Protein AF-A0A6P0CEI9-F1 (afdb_monomer_lite)

Radius of gyration: 22.48 Å; chains: 1; bounding box: 71×39×51 Å

pLDDT: mean 88.38, std 11.8, range [39.88, 98.12]

Secondary structure (DSSP, 8-state):
-B-TT-EEETTEEEE-TTS-EEEEPPPEEEEE-EEEEEEEEEE-TTS--SSSTT--EEEEEEEETT--EEEEEEEEE-TTSS-EEETTT--EE-SS-EEEEE-SGGGSSEEEEEEEEEEEE-S-TTSEEEEEEEEEEE-B----SS------B-------TT-SSGGGSTTEEEESS-EEETTEEE-BTTB-EEEEEPPEEBSS---EEEEE--S-GGG--SSSTT---EEEEEEETT---EEEEEEEE-TTSS-EE-TTT--EE-SS-EEEEE-SGGGGG-SSEEEEEEEE--

Organism: NCBI:txid2698830

Sequence (294 aa):
MYDGNWEVRYGKLYTDGCNDGTLTLAEVEVAGAVGISFDAMVGDLYKFEATGSYADELRLEVQLNDGTWQTLDNFVVNADKSALVGSNTGNQITEQESSLSYEGGILDNVEGTAQFRFVSDITASDEQIYIDNIEVTCSEETSGGTETVAVRSEVIAEDFDGLHELTDSHDIVRADGWEAAYGGAYTDGCNDGQLMFASVETEGPATISFEAQVDQLCKFEASGYYADNLALQVRLDGGEWQTLDNFVVNQDKTVLVGSETGKEITENASTLSYEGGILDDATSSVHVRYFCQR

Structure (mmCIF, N/CA/C/O backbone):
data_AF-A0A6P0CEI9-F1
#
_entry.id   AF-A0A6P0CEI9-F1
#
loop_
_atom_site.group_PDB
_atom_site.id
_atom_site.type_symbol
_atom_site.label_atom_id
_atom_site.label_alt_id
_atom_site.label_comp_id
_atom_site.label_asym_id
_atom_site.label_entity_id
_atom_site.label_seq_id
_atom_site.pdbx_PDB_ins_code
_atom_site.Cartn_x
_atom_site.Cartn_y
_atom_site.Cartn_z
_atom_site.occupancy
_atom_site.B_iso_or_equiv
_atom_site.auth_seq_id
_atom_site.auth_comp_id
_atom_site.auth_asym_id
_atom_site.auth_atom_id
_atom_site.pdbx_PDB_model_num
ATOM 1 N N . MET A 1 1 ? 2.401 15.017 -1.080 1.00 46.69 1 MET A N 1
ATOM 2 C CA . MET A 1 1 ? 3.517 14.362 -1.782 1.00 46.69 1 MET A CA 1
ATOM 3 C C . MET A 1 1 ? 4.152 15.387 -2.713 1.00 46.69 1 MET A C 1
ATOM 5 O O . MET A 1 1 ? 3.420 16.090 -3.401 1.00 46.69 1 MET A O 1
ATOM 9 N N . TYR A 1 2 ? 5.470 15.558 -2.641 1.00 46.38 2 TYR A N 1
ATOM 10 C CA . TYR A 1 2 ? 6.263 16.299 -3.628 1.00 46.38 2 TYR A CA 1
ATOM 11 C C . TYR A 1 2 ? 7.179 15.252 -4.249 1.00 46.38 2 TYR A C 1
ATOM 13 O O . TYR A 1 2 ? 7.915 14.598 -3.513 1.00 46.38 2 TYR A O 1
ATOM 21 N N . ASP A 1 3 ? 7.033 15.026 -5.548 1.00 61.31 3 ASP A N 1
ATOM 22 C CA . ASP A 1 3 ? 7.652 13.915 -6.274 1.00 61.31 3 ASP A CA 1
ATOM 23 C C . ASP A 1 3 ? 9.003 14.287 -6.881 1.00 61.31 3 ASP A C 1
ATOM 25 O O . ASP A 1 3 ? 9.729 13.404 -7.300 1.00 61.31 3 ASP A O 1
ATOM 29 N N . GLY A 1 4 ? 9.375 15.570 -6.921 1.00 59.12 4 GLY A N 1
ATOM 30 C CA . GLY A 1 4 ? 10.718 16.003 -7.295 1.00 59.12 4 GLY A CA 1
ATOM 31 C C . GLY A 1 4 ? 11.217 15.474 -8.643 1.00 59.12 4 GLY A C 1
ATOM 32 O O . GLY A 1 4 ? 12.425 15.401 -8.785 1.00 59.12 4 GLY A O 1
ATOM 33 N N . ASN A 1 5 ? 10.322 15.164 -9.595 1.00 75.19 5 ASN A N 1
ATOM 34 C CA . ASN A 1 5 ? 10.565 14.516 -10.901 1.00 75.19 5 ASN A CA 1
ATOM 35 C C . ASN A 1 5 ? 10.716 12.984 -10.908 1.00 75.19 5 ASN A C 1
ATOM 37 O O . ASN A 1 5 ? 11.071 12.433 -11.945 1.00 75.19 5 ASN A O 1
ATOM 41 N N . TRP A 1 6 ? 10.416 12.292 -9.811 1.00 85.12 6 TRP A N 1
ATOM 42 C CA . TRP A 1 6 ? 10.293 10.835 -9.813 1.00 85.12 6 TRP A CA 1
ATOM 43 C C . TRP A 1 6 ? 9.125 10.397 -10.707 1.00 85.12 6 TRP A C 1
ATOM 45 O O . TRP A 1 6 ? 8.088 11.059 -10.769 1.00 85.12 6 TRP A O 1
ATOM 55 N N . GLU A 1 7 ? 9.282 9.265 -11.391 1.00 86.38 7 GLU A N 1
ATOM 56 C CA . GLU A 1 7 ? 8.251 8.703 -12.271 1.00 86.38 7 GLU A CA 1
ATOM 57 C C . GLU A 1 7 ? 7.778 7.339 -11.765 1.00 86.38 7 GLU A C 1
ATOM 59 O O . GLU A 1 7 ? 8.479 6.664 -11.018 1.00 86.38 7 GLU A O 1
ATOM 64 N N . VAL A 1 8 ? 6.610 6.890 -12.225 1.00 84.44 8 VAL A N 1
ATOM 65 C CA . VAL A 1 8 ? 6.187 5.491 -12.083 1.00 84.44 8 VAL A CA 1
ATOM 66 C C . VAL A 1 8 ? 6.453 4.766 -13.400 1.00 84.44 8 VAL A C 1
ATOM 68 O O . VAL A 1 8 ? 5.977 5.182 -14.460 1.00 84.44 8 VAL A O 1
ATOM 71 N N . ARG A 1 9 ? 7.213 3.668 -13.351 1.00 78.81 9 ARG A N 1
ATOM 72 C CA . ARG A 1 9 ? 7.499 2.799 -14.500 1.00 78.81 9 ARG A CA 1
ATOM 73 C C . ARG A 1 9 ? 7.343 1.339 -14.097 1.00 78.81 9 ARG A C 1
ATOM 75 O O . ARG A 1 9 ? 7.992 0.876 -13.168 1.00 78.81 9 ARG A O 1
ATOM 82 N N . TYR A 1 10 ? 6.521 0.604 -14.847 1.00 80.00 10 TYR A N 1
ATOM 83 C CA . TYR A 1 10 ? 6.270 -0.827 -14.620 1.00 80.00 10 TYR A CA 1
ATOM 84 C C . TYR A 1 10 ? 5.767 -1.144 -13.200 1.00 80.00 10 TYR A C 1
ATOM 86 O O . TYR A 1 10 ? 6.198 -2.128 -12.611 1.00 80.00 10 TYR A O 1
ATOM 94 N N . GLY A 1 11 ? 4.900 -0.289 -12.651 1.00 77.31 11 GLY A N 1
ATOM 95 C CA . GLY A 1 11 ? 4.380 -0.429 -11.286 1.00 77.31 11 GLY A CA 1
ATOM 96 C C . GLY A 1 11 ? 5.324 0.061 -10.185 1.00 77.31 11 GLY A C 1
ATOM 97 O O . GLY A 1 11 ? 4.906 0.128 -9.045 1.00 77.31 11 GLY A O 1
ATOM 98 N N . LYS A 1 12 ? 6.558 0.469 -10.513 1.00 83.00 12 LYS A N 1
ATOM 99 C CA . LYS A 1 12 ? 7.573 0.872 -9.529 1.00 83.00 12 LYS A CA 1
ATOM 100 C C . LYS A 1 12 ? 7.874 2.359 -9.612 1.00 83.00 12 LYS A C 1
ATOM 102 O O . LYS A 1 12 ? 7.886 2.933 -10.706 1.00 83.00 12 LYS A O 1
ATOM 107 N N . LEU A 1 13 ? 8.193 2.971 -8.478 1.00 89.44 13 LEU A N 1
ATOM 108 C CA . LEU A 1 13 ? 8.812 4.292 -8.447 1.00 89.44 13 LEU A CA 1
ATOM 109 C C . LEU A 1 13 ? 10.200 4.214 -9.076 1.00 89.44 13 LEU A C 1
ATOM 111 O O . LEU A 1 13 ? 10.956 3.277 -8.834 1.00 89.44 13 LEU A O 1
ATOM 115 N N . TYR A 1 14 ? 10.525 5.205 -9.891 1.00 91.31 14 TYR A N 1
ATOM 116 C CA . TYR A 1 14 ? 11.702 5.232 -10.743 1.00 91.31 14 TYR A CA 1
ATOM 117 C C . TYR A 1 14 ? 12.438 6.561 -10.612 1.00 91.31 14 TYR A C 1
ATOM 119 O O . TYR A 1 14 ? 11.822 7.629 -10.675 1.00 91.31 14 TYR A O 1
ATOM 127 N N . THR A 1 15 ? 13.764 6.473 -10.524 1.00 93.50 15 THR A N 1
ATOM 128 C CA . THR A 1 15 ? 14.678 7.614 -10.609 1.00 93.50 15 THR A CA 1
ATOM 129 C C . THR A 1 15 ? 15.900 7.281 -11.468 1.00 93.50 15 THR A C 1
ATOM 131 O O . THR A 1 15 ? 16.381 6.143 -11.487 1.00 93.50 15 THR A O 1
ATOM 134 N N . ASP A 1 16 ? 16.376 8.282 -12.204 1.00 91.50 16 ASP A N 1
ATOM 135 C CA . ASP A 1 16 ? 17.616 8.292 -12.986 1.00 91.50 16 ASP A CA 1
ATOM 136 C C . ASP A 1 16 ? 18.160 9.726 -13.057 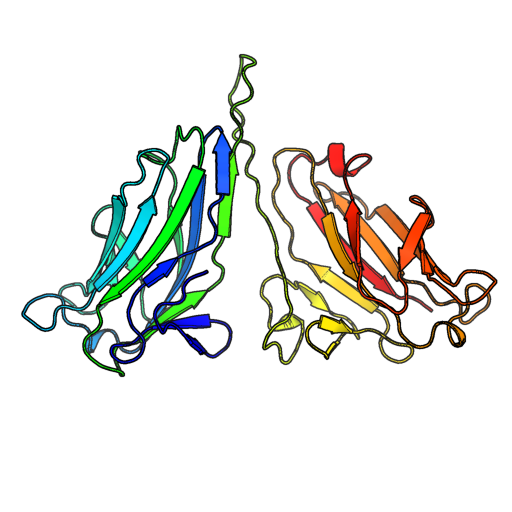1.00 91.50 16 ASP A C 1
ATOM 138 O O . ASP A 1 16 ? 17.504 10.651 -12.586 1.00 91.50 16 ASP A O 1
ATOM 142 N N . GLY A 1 17 ? 19.301 9.967 -13.705 1.00 87.00 17 GLY A N 1
ATOM 143 C CA . GLY A 1 17 ? 19.874 11.320 -13.767 1.00 87.00 17 GLY A CA 1
ATOM 144 C C . GLY A 1 17 ? 19.108 12.357 -14.601 1.00 87.00 17 GLY A C 1
ATOM 145 O O . GLY A 1 17 ? 19.566 13.485 -14.770 1.00 87.00 17 GLY A O 1
ATOM 146 N N . CYS A 1 18 ? 17.961 12.003 -15.186 1.00 85.69 18 CYS A N 1
ATOM 147 C CA . CYS A 1 18 ? 17.013 12.959 -15.772 1.00 85.69 18 CYS A CA 1
ATOM 148 C C . CYS A 1 18 ? 15.757 13.155 -14.909 1.00 85.69 18 CYS A C 1
ATOM 150 O O . CYS A 1 18 ? 15.026 14.122 -15.133 1.00 85.69 18 CYS A O 1
ATOM 152 N N . ASN A 1 19 ? 15.510 12.240 -13.974 1.00 85.31 19 ASN A N 1
ATOM 153 C CA . ASN A 1 19 ? 14.321 12.110 -13.140 1.00 85.31 19 ASN A CA 1
ATOM 154 C C . ASN A 1 19 ? 14.743 11.919 -11.675 1.00 85.31 19 ASN A C 1
ATOM 156 O O . ASN A 1 19 ? 14.236 11.039 -10.983 1.00 85.31 19 ASN A O 1
ATOM 160 N N . ASP A 1 20 ? 15.719 12.714 -11.232 1.00 81.44 20 ASP A N 1
ATOM 161 C CA . ASP A 1 20 ? 16.240 12.712 -9.874 1.00 81.44 20 ASP A CA 1
ATOM 162 C C . ASP A 1 20 ? 15.699 13.892 -9.060 1.00 81.44 20 ASP A C 1
ATOM 164 O O . ASP A 1 20 ? 15.043 14.801 -9.575 1.00 81.44 20 ASP A O 1
ATOM 168 N N . GLY A 1 21 ? 15.951 13.868 -7.752 1.00 88.25 21 GLY A N 1
ATOM 169 C CA . GLY A 1 21 ? 15.426 14.850 -6.824 1.00 88.25 21 GLY A CA 1
ATOM 170 C C . GLY A 1 21 ? 14.904 14.197 -5.558 1.00 88.25 21 GLY A C 1
ATOM 171 O O . GLY A 1 21 ? 15.471 13.243 -5.033 1.00 88.25 21 GLY A O 1
ATOM 172 N N . THR A 1 22 ? 13.832 14.755 -5.005 1.00 92.44 22 THR A N 1
ATOM 173 C CA . THR A 1 22 ? 13.309 14.351 -3.697 1.00 92.44 22 THR A CA 1
ATOM 174 C C . THR A 1 22 ? 11.875 13.872 -3.809 1.00 92.44 22 THR A C 1
ATOM 176 O O . THR A 1 22 ? 11.002 14.664 -4.161 1.00 92.44 22 THR A O 1
ATOM 179 N N . LEU A 1 23 ? 11.644 12.625 -3.406 1.00 91.19 23 LEU A N 1
ATOM 180 C CA . LEU A 1 23 ? 10.322 12.068 -3.163 1.00 91.19 23 LEU A CA 1
ATOM 181 C C . LEU A 1 23 ? 10.027 12.118 -1.661 1.00 91.19 23 LEU A C 1
ATOM 183 O O . LEU A 1 23 ? 10.630 11.380 -0.881 1.00 91.19 23 LEU A O 1
ATOM 187 N N . THR A 1 24 ? 9.101 12.984 -1.246 1.00 88.75 24 THR A N 1
ATOM 188 C CA . THR A 1 24 ? 8.672 13.101 0.159 1.00 88.75 24 THR A CA 1
ATOM 189 C C . THR A 1 24 ? 7.317 12.435 0.380 1.00 88.75 24 THR A C 1
ATOM 191 O O . THR A 1 24 ? 6.317 12.834 -0.234 1.00 88.75 24 THR A O 1
ATOM 194 N N . LEU A 1 25 ? 7.283 11.470 1.305 1.00 87.56 25 LEU A N 1
ATOM 195 C CA . LEU A 1 25 ? 6.069 10.761 1.712 1.00 87.56 25 LEU A CA 1
ATOM 196 C C . LEU A 1 25 ? 5.174 11.641 2.598 1.00 87.56 25 LEU A C 1
ATOM 198 O O . LEU A 1 25 ? 5.561 12.726 3.045 1.00 87.56 25 LEU A O 1
ATOM 202 N N . ALA A 1 26 ? 3.939 11.198 2.825 1.00 85.19 26 ALA A N 1
ATOM 203 C CA . ALA A 1 26 ? 3.054 11.867 3.771 1.00 85.19 26 ALA A CA 1
ATOM 204 C C . ALA A 1 26 ? 3.658 11.845 5.187 1.00 85.19 26 ALA A C 1
ATOM 206 O O . ALA A 1 26 ? 4.357 10.907 5.560 1.00 85.19 26 ALA A O 1
ATOM 207 N N . GLU A 1 27 ? 3.417 12.911 5.948 1.00 86.19 27 GLU A N 1
ATOM 208 C CA . GLU A 1 27 ? 3.736 12.941 7.376 1.00 86.19 27 GLU A CA 1
ATOM 209 C C . GLU A 1 27 ? 2.751 12.040 8.133 1.00 86.19 27 GLU A C 1
ATOM 211 O O . GLU A 1 27 ? 1.563 12.012 7.799 1.00 86.19 27 GLU A O 1
ATOM 216 N N . VAL A 1 28 ? 3.249 11.317 9.135 1.00 85.12 28 VAL A N 1
ATOM 217 C CA . VAL A 1 28 ? 2.461 10.437 10.005 1.00 85.12 28 VAL A CA 1
ATOM 218 C C . VAL A 1 28 ? 2.597 10.871 11.461 1.00 85.12 28 VAL A C 1
ATOM 220 O O . VAL A 1 28 ? 3.665 11.315 11.885 1.00 85.12 28 VAL A O 1
ATOM 223 N N . GLU A 1 29 ? 1.514 10.744 12.225 1.00 86.31 29 GLU A N 1
ATOM 224 C CA . GLU A 1 29 ? 1.532 10.922 13.680 1.00 86.31 29 GLU A CA 1
ATOM 225 C C . GLU A 1 29 ? 2.070 9.645 14.336 1.00 86.31 29 GLU A C 1
ATOM 227 O O . GLU A 1 29 ? 1.684 8.534 13.976 1.00 86.31 29 GLU A O 1
ATOM 232 N N . VAL A 1 30 ? 2.965 9.810 15.304 1.00 83.69 30 VAL A N 1
ATOM 233 C CA . VAL A 1 30 ? 3.700 8.745 15.978 1.00 83.69 30 VAL A CA 1
ATOM 234 C C . VAL A 1 30 ? 3.716 9.017 17.478 1.00 83.69 30 VAL A C 1
ATOM 236 O O . VAL A 1 30 ? 3.983 10.129 17.941 1.00 83.69 30 VAL A O 1
ATOM 239 N N . ALA A 1 31 ? 3.449 7.978 18.258 1.00 85.50 31 ALA A N 1
ATOM 240 C CA . ALA A 1 31 ? 3.510 8.026 19.710 1.00 85.50 31 ALA A CA 1
ATOM 241 C C . ALA A 1 31 ? 4.287 6.819 20.246 1.00 85.50 31 ALA A C 1
ATOM 243 O O . ALA A 1 31 ? 3.809 6.144 21.147 1.00 85.50 31 ALA A O 1
ATOM 244 N N . GLY A 1 32 ? 5.456 6.527 19.678 1.00 86.88 32 GLY A N 1
ATOM 245 C CA . GLY A 1 32 ? 6.219 5.308 19.931 1.00 86.88 32 GLY A CA 1
ATOM 246 C C . GLY A 1 32 ? 7.298 5.081 18.878 1.00 86.88 32 GLY A C 1
ATOM 247 O O . GLY A 1 32 ? 7.992 6.018 18.480 1.00 86.88 32 GLY A O 1
ATOM 248 N N . ALA A 1 33 ? 7.458 3.839 18.432 1.00 87.81 33 ALA A N 1
ATOM 249 C CA . ALA A 1 33 ? 8.398 3.518 17.371 1.00 87.81 33 ALA A CA 1
ATOM 250 C C . ALA A 1 33 ? 7.797 3.825 15.992 1.00 87.81 33 ALA A C 1
ATOM 252 O O . ALA A 1 33 ? 6.593 3.695 15.770 1.00 87.81 33 ALA A O 1
ATOM 253 N N . VAL A 1 34 ? 8.649 4.196 15.044 1.00 90.94 34 VAL A N 1
ATOM 254 C CA . VAL A 1 34 ? 8.301 4.292 13.624 1.00 90.94 34 VAL A CA 1
ATOM 255 C C . VAL A 1 34 ? 9.265 3.438 12.809 1.00 90.94 34 VAL A C 1
ATOM 257 O O . VAL A 1 34 ? 10.419 3.254 13.182 1.00 90.94 34 VAL A O 1
ATOM 260 N N . GLY A 1 35 ? 8.803 2.900 11.692 1.00 92.12 35 GLY A N 1
ATOM 261 C CA . GLY A 1 35 ? 9.624 2.128 10.772 1.00 92.12 35 GLY A CA 1
ATOM 262 C C . GLY A 1 35 ? 9.254 2.427 9.331 1.00 92.12 35 GLY A C 1
ATOM 263 O O . GLY A 1 35 ? 8.153 2.901 9.055 1.00 92.12 35 GLY A O 1
ATOM 264 N N . ILE A 1 36 ? 10.182 2.158 8.420 1.00 93.44 36 ILE A N 1
ATOM 265 C CA . ILE A 1 36 ? 9.911 2.156 6.982 1.00 93.44 36 ILE A CA 1
ATOM 266 C C . ILE A 1 36 ? 10.501 0.899 6.350 1.00 93.44 36 ILE A C 1
ATOM 268 O O . ILE A 1 36 ? 11.633 0.514 6.656 1.00 93.44 36 ILE A O 1
ATOM 272 N N . SER A 1 37 ? 9.746 0.272 5.458 1.00 93.56 37 SER A N 1
ATOM 273 C CA . SER A 1 37 ? 10.230 -0.794 4.589 1.00 93.56 37 SER A CA 1
ATOM 274 C C . SER A 1 37 ? 9.903 -0.498 3.129 1.00 93.56 37 SER A C 1
ATOM 276 O O . SER A 1 37 ? 9.041 0.332 2.846 1.00 93.56 37 SER A O 1
ATOM 278 N N . PHE A 1 38 ? 10.675 -1.081 2.218 1.00 93.69 38 PHE A N 1
ATOM 279 C CA . PHE A 1 38 ? 10.475 -0.968 0.774 1.00 93.69 38 PHE A CA 1
ATOM 280 C C . PHE A 1 38 ? 11.261 -2.052 0.039 1.00 93.69 38 PHE A C 1
ATOM 282 O O . PHE A 1 38 ? 12.312 -2.501 0.510 1.00 93.69 38 PHE A O 1
ATOM 289 N N . ASP A 1 39 ? 10.795 -2.418 -1.147 1.00 91.81 39 ASP A N 1
ATOM 290 C CA . ASP A 1 39 ? 11.548 -3.219 -2.102 1.00 91.81 39 ASP A CA 1
ATOM 291 C C . ASP A 1 39 ? 12.361 -2.309 -3.019 1.00 91.81 39 ASP A C 1
ATOM 293 O O . ASP A 1 39 ? 11.904 -1.246 -3.442 1.00 91.81 39 ASP A O 1
ATOM 297 N N . ALA A 1 40 ? 13.595 -2.705 -3.322 1.00 94.69 40 ALA A N 1
ATOM 298 C CA . ALA A 1 40 ? 14.444 -1.947 -4.229 1.00 94.69 40 ALA A CA 1
ATOM 299 C C . ALA A 1 40 ? 15.267 -2.841 -5.152 1.00 94.69 40 ALA A C 1
ATOM 301 O O . ALA A 1 40 ? 15.741 -3.916 -4.775 1.00 94.69 40 ALA A O 1
ATOM 302 N N . MET A 1 41 ? 15.502 -2.332 -6.359 1.00 95.75 41 MET A N 1
ATOM 303 C CA . MET A 1 41 ? 16.485 -2.856 -7.301 1.00 95.75 41 MET A CA 1
ATOM 304 C C . MET A 1 41 ? 17.132 -1.721 -8.092 1.00 95.75 41 MET A C 1
ATOM 306 O O . MET A 1 41 ? 16.613 -0.609 -8.185 1.00 95.75 41 MET A O 1
ATOM 310 N N . VAL A 1 42 ? 18.264 -2.020 -8.712 1.00 95.94 42 VAL A N 1
ATOM 311 C CA . VAL A 1 42 ? 19.012 -1.083 -9.554 1.00 95.94 42 VAL A CA 1
ATOM 312 C C . VAL A 1 42 ? 19.283 -1.708 -10.923 1.00 95.94 42 VAL A C 1
ATOM 314 O O . VAL A 1 42 ? 19.516 -2.907 -11.032 1.00 95.94 42 VAL A O 1
ATOM 317 N N . GLY A 1 43 ? 19.225 -0.915 -11.989 1.00 92.56 43 GLY A N 1
ATOM 318 C CA . GLY A 1 43 ? 19.582 -1.343 -13.340 1.00 92.56 43 GLY A CA 1
ATOM 319 C C . GLY A 1 43 ? 21.052 -1.066 -13.648 1.00 92.56 43 GLY A C 1
ATOM 320 O O . GLY A 1 43 ? 21.519 0.045 -13.422 1.00 92.56 43 GLY A O 1
ATOM 321 N N . ASP A 1 44 ? 21.758 -2.050 -14.214 1.00 91.88 44 ASP A N 1
ATOM 322 C CA . ASP A 1 44 ? 23.130 -1.917 -14.726 1.00 91.88 44 ASP A CA 1
ATOM 323 C C . ASP A 1 44 ? 24.106 -1.246 -13.730 1.00 91.88 44 ASP A C 1
ATOM 325 O O . ASP A 1 44 ? 24.679 -0.184 -13.998 1.00 91.88 44 ASP A O 1
ATOM 329 N N . LEU A 1 45 ? 24.367 -1.897 -12.591 1.00 92.75 45 LEU A N 1
ATOM 330 C CA . LEU A 1 45 ? 25.213 -1.378 -11.496 1.00 92.75 45 LEU A CA 1
ATOM 331 C C . LEU A 1 45 ? 26.596 -0.886 -11.937 1.00 92.75 45 LEU A C 1
ATOM 333 O O . LEU A 1 45 ? 27.212 -0.030 -11.300 1.00 92.75 45 LEU A O 1
ATOM 337 N N . TYR A 1 46 ? 27.112 -1.439 -13.033 1.00 91.25 46 TYR A N 1
ATOM 338 C CA . TYR A 1 46 ? 28.413 -1.070 -13.561 1.00 91.25 46 TYR A CA 1
ATOM 339 C C . TYR A 1 46 ? 28.487 0.372 -14.083 1.00 91.25 46 TYR A C 1
ATOM 341 O O . TYR A 1 46 ? 29.605 0.836 -14.339 1.00 91.25 46 TYR A O 1
ATOM 349 N N . LYS A 1 47 ? 27.355 1.063 -14.241 1.00 93.38 47 LYS A N 1
ATOM 350 C CA . LYS A 1 47 ? 27.285 2.460 -14.686 1.00 93.38 47 LYS A CA 1
ATOM 351 C C . LYS A 1 47 ? 27.465 3.456 -13.547 1.00 93.38 47 LYS A C 1
ATOM 353 O O . LYS A 1 47 ? 28.213 4.396 -13.729 1.00 93.38 47 LYS A O 1
ATOM 358 N N . PHE A 1 48 ? 26.946 3.137 -12.364 1.00 95.31 48 PHE A N 1
ATOM 359 C CA . PHE A 1 48 ? 27.047 3.989 -11.184 1.00 95.31 48 PHE A CA 1
ATOM 360 C C . PHE A 1 48 ? 28.493 4.261 -10.761 1.00 95.31 48 PHE A C 1
ATOM 362 O O . PHE A 1 48 ? 29.406 3.417 -10.903 1.00 95.31 48 PHE A O 1
ATOM 369 N N . GLU A 1 49 ? 28.677 5.429 -10.155 1.00 92.62 49 GLU A N 1
ATOM 370 C CA . GLU A 1 49 ? 29.963 5.984 -9.768 1.00 92.62 49 GLU A CA 1
ATOM 371 C C . GLU A 1 49 ? 29.982 6.407 -8.297 1.00 92.62 49 GLU A C 1
ATOM 373 O O . GLU A 1 49 ? 29.207 7.225 -7.830 1.00 92.62 49 GLU A O 1
ATOM 378 N N . ALA A 1 50 ? 30.919 5.856 -7.521 1.00 89.50 50 ALA A N 1
ATOM 379 C CA . ALA A 1 50 ? 30.941 6.069 -6.071 1.00 89.50 50 ALA A CA 1
ATOM 380 C C . ALA A 1 50 ? 31.564 7.402 -5.627 1.00 89.50 50 ALA A C 1
ATOM 382 O O . ALA A 1 50 ? 31.506 7.773 -4.455 1.00 89.50 50 ALA A O 1
ATOM 383 N N . THR A 1 51 ? 32.318 8.055 -6.514 1.00 87.25 51 THR A N 1
ATOM 384 C CA . THR A 1 51 ? 33.186 9.179 -6.148 1.00 87.25 51 THR A CA 1
ATOM 385 C C . THR A 1 51 ? 33.415 10.114 -7.324 1.00 87.25 51 THR A C 1
ATOM 387 O O . THR A 1 51 ? 33.480 9.674 -8.468 1.00 87.25 51 THR A O 1
ATOM 390 N N . GLY A 1 52 ? 33.717 11.375 -7.022 1.00 86.12 52 GLY A N 1
ATOM 391 C CA . GLY A 1 52 ? 34.062 12.384 -8.018 1.00 86.12 52 GLY A CA 1
ATOM 392 C C . GLY A 1 52 ? 32.956 13.417 -8.163 1.00 86.12 52 GLY A C 1
ATOM 393 O O . GLY A 1 52 ? 32.100 13.541 -7.298 1.00 86.12 52 GLY A O 1
ATOM 394 N N . SER A 1 53 ? 33.011 14.203 -9.237 1.00 80.69 53 SER A N 1
ATOM 395 C CA . SER A 1 53 ? 31.974 15.200 -9.547 1.00 80.69 53 SER A CA 1
ATOM 396 C C . SER A 1 53 ? 30.698 14.592 -10.133 1.00 80.69 53 SER A C 1
ATOM 398 O O . SER A 1 53 ? 29.760 15.337 -10.381 1.00 80.69 53 SER A O 1
ATOM 400 N N . TYR A 1 54 ? 30.710 13.282 -10.364 1.00 85.31 54 TYR A N 1
ATOM 401 C CA . TYR A 1 54 ? 29.606 12.480 -10.875 1.00 85.31 54 TYR A CA 1
ATOM 402 C C . TYR A 1 54 ? 29.355 11.314 -9.912 1.00 85.31 54 TYR A C 1
ATOM 404 O O . TYR A 1 54 ? 29.260 10.177 -10.323 1.00 85.31 54 TYR A O 1
ATOM 412 N N . ALA A 1 55 ? 29.476 11.558 -8.604 1.00 89.31 55 ALA A N 1
ATOM 413 C CA . ALA A 1 55 ? 29.187 10.505 -7.642 1.00 89.31 55 ALA A CA 1
ATOM 414 C C . ALA A 1 55 ? 27.670 10.377 -7.532 1.00 89.31 55 ALA A C 1
ATOM 416 O O . ALA A 1 55 ? 27.028 11.367 -7.188 1.00 89.31 55 ALA A O 1
ATOM 417 N N . ASP A 1 56 ? 27.145 9.189 -7.801 1.00 95.19 56 ASP A N 1
ATOM 418 C CA . ASP A 1 56 ? 25.717 8.917 -7.725 1.00 95.19 56 ASP A CA 1
ATOM 419 C C . ASP A 1 56 ? 25.366 8.388 -6.337 1.00 95.19 56 ASP A C 1
ATOM 421 O O . ASP A 1 56 ? 26.054 7.516 -5.781 1.00 95.19 56 ASP A O 1
ATOM 425 N N . GLU A 1 57 ? 24.273 8.898 -5.780 1.00 95.12 57 GLU A N 1
ATOM 426 C CA . GLU A 1 57 ? 23.784 8.461 -4.485 1.00 95.12 57 GLU A CA 1
ATOM 427 C C . GLU A 1 57 ? 22.257 8.437 -4.385 1.00 95.12 57 GLU A C 1
ATOM 429 O O . GLU A 1 57 ? 21.535 9.245 -4.975 1.00 95.12 57 GLU A O 1
ATOM 434 N N . LEU A 1 58 ? 21.767 7.504 -3.569 1.00 97.25 58 LEU A N 1
ATOM 435 C CA . LEU A 1 58 ? 20.395 7.491 -3.078 1.00 97.25 58 LEU A CA 1
ATOM 436 C C . LEU A 1 58 ? 20.429 7.601 -1.558 1.00 97.25 58 LEU A C 1
ATOM 438 O O . LEU A 1 58 ? 21.024 6.765 -0.882 1.00 97.25 58 LEU A O 1
ATOM 442 N N . ARG A 1 59 ? 19.745 8.592 -0.999 1.00 97.94 59 ARG A N 1
ATOM 443 C CA . ARG A 1 59 ? 19.607 8.759 0.447 1.00 97.94 59 ARG A CA 1
ATOM 444 C C . ARG A 1 59 ? 18.191 8.458 0.895 1.00 97.94 59 ARG A C 1
ATOM 446 O O . ARG A 1 59 ? 17.237 9.005 0.348 1.00 97.94 59 ARG A O 1
ATOM 453 N N . LEU A 1 60 ? 18.079 7.646 1.940 1.00 98.12 60 LEU A N 1
ATOM 454 C CA . LEU A 1 60 ? 16.869 7.542 2.743 1.00 98.12 60 LEU A CA 1
ATOM 455 C C . LEU A 1 60 ? 17.022 8.459 3.952 1.00 98.12 60 LEU A C 1
ATOM 457 O O . LEU A 1 60 ? 17.984 8.342 4.718 1.00 98.12 60 LEU A O 1
ATOM 461 N N . GLU A 1 61 ? 16.073 9.369 4.136 1.00 98.00 61 GLU A N 1
ATOM 462 C CA . GLU A 1 61 ? 16.090 10.325 5.237 1.00 98.00 61 GLU A CA 1
ATOM 463 C C . GLU A 1 61 ? 14.752 10.353 5.974 1.00 98.00 61 GLU A C 1
ATOM 465 O O . GLU A 1 61 ? 13.695 10.123 5.386 1.00 98.00 61 GLU A O 1
ATOM 470 N N . VAL A 1 62 ? 14.813 10.683 7.262 1.00 97.50 62 VAL A N 1
ATOM 471 C CA . VAL A 1 62 ? 13.657 10.869 8.139 1.00 97.50 62 VAL A CA 1
ATOM 472 C C . VAL A 1 62 ? 13.707 12.256 8.774 1.00 97.50 62 VAL A C 1
ATOM 474 O O . VAL A 1 62 ? 14.770 12.733 9.169 1.00 97.50 62 VAL A O 1
ATOM 477 N N . GLN A 1 63 ? 12.565 12.917 8.869 1.00 96.06 63 GLN A N 1
ATOM 478 C CA . GLN A 1 63 ? 12.357 14.115 9.666 1.00 96.06 63 GLN A CA 1
ATOM 479 C C . GLN A 1 63 ? 11.433 13.748 10.820 1.00 96.06 63 GLN A C 1
ATOM 481 O O . GLN A 1 63 ? 10.362 13.191 10.601 1.00 96.06 63 GLN A O 1
ATOM 486 N N . LEU A 1 64 ? 11.869 14.049 12.039 1.00 93.50 64 LEU A N 1
ATOM 487 C CA . LEU A 1 64 ? 11.072 13.889 13.254 1.00 93.50 64 LEU A CA 1
ATOM 488 C C . LEU A 1 64 ? 10.631 15.279 13.749 1.00 93.50 64 LEU A C 1
ATOM 490 O O . LEU A 1 64 ? 10.903 16.297 13.108 1.00 93.50 64 LEU A O 1
ATOM 494 N N . ASN A 1 65 ? 10.025 15.347 14.933 1.00 85.31 65 ASN A N 1
ATOM 495 C CA . ASN A 1 65 ? 9.539 16.579 15.575 1.00 85.31 65 ASN A CA 1
ATOM 496 C C . ASN A 1 65 ? 10.463 17.802 15.594 1.00 85.31 65 ASN A C 1
ATOM 498 O O . ASN A 1 65 ? 9.994 18.928 15.771 1.00 85.31 65 ASN A O 1
ATOM 502 N N . ASP A 1 66 ? 11.777 17.609 15.503 1.00 82.06 66 ASP A N 1
ATOM 503 C CA . ASP A 1 66 ? 12.732 18.716 15.496 1.00 82.06 66 ASP A CA 1
ATOM 504 C C . ASP A 1 66 ? 12.775 19.465 14.151 1.00 82.06 66 ASP A C 1
ATOM 506 O O . ASP A 1 66 ? 13.451 20.493 14.035 1.00 82.06 66 ASP A O 1
ATOM 510 N N . GLY A 1 67 ? 12.053 18.966 13.141 1.00 83.88 67 GLY A N 1
ATOM 511 C CA . GLY A 1 67 ? 11.988 19.535 11.803 1.00 83.88 67 GLY A CA 1
ATOM 512 C C . GLY A 1 67 ? 13.298 19.406 11.023 1.00 83.88 67 GLY A C 1
ATOM 513 O O . GLY A 1 67 ? 13.451 20.056 9.986 1.00 83.88 67 GLY A O 1
ATOM 514 N N . THR A 1 68 ? 14.253 18.590 11.474 1.00 93.50 68 THR A N 1
ATOM 515 C CA . THR A 1 68 ? 15.536 18.381 10.793 1.00 93.50 68 THR A CA 1
ATOM 516 C C . THR A 1 68 ? 15.563 17.020 10.110 1.00 93.50 68 THR A C 1
ATOM 518 O O . THR A 1 68 ? 15.286 15.998 10.726 1.00 93.50 68 THR A O 1
ATOM 521 N N . TRP A 1 69 ? 15.936 17.000 8.829 1.00 96.44 69 TRP A N 1
ATOM 522 C CA . TRP A 1 69 ? 16.147 15.755 8.091 1.00 96.44 69 TRP A CA 1
ATOM 523 C C . TRP A 1 69 ? 17.435 15.068 8.550 1.00 96.44 69 TRP A C 1
ATOM 525 O O . TRP A 1 69 ? 18.502 15.686 8.579 1.00 96.44 69 TRP A O 1
ATOM 535 N N . GLN A 1 70 ? 17.325 13.788 8.888 1.00 96.38 70 GLN A N 1
ATOM 536 C CA . GLN A 1 70 ? 18.410 12.919 9.321 1.00 96.38 70 GLN A CA 1
ATOM 537 C C . GLN A 1 70 ? 18.539 11.751 8.341 1.00 96.38 70 GLN A C 1
ATOM 539 O O . GLN A 1 70 ? 17.548 11.119 7.985 1.00 96.38 70 GLN A O 1
ATOM 544 N N . THR A 1 71 ? 19.758 11.457 7.891 1.00 97.69 71 THR A N 1
ATOM 545 C CA . THR A 1 71 ? 20.013 10.357 6.953 1.00 97.69 71 THR A CA 1
ATOM 546 C C . THR A 1 71 ? 20.025 9.015 7.680 1.00 97.69 71 THR A C 1
ATOM 548 O O . THR A 1 71 ? 20.867 8.794 8.553 1.00 97.69 71 THR A O 1
ATOM 551 N N . LEU A 1 72 ? 19.121 8.116 7.284 1.00 96.81 72 LEU A N 1
ATOM 552 C CA . LEU A 1 72 ? 19.094 6.723 7.733 1.00 96.81 72 LEU A CA 1
ATOM 553 C C . LEU A 1 72 ? 20.134 5.892 6.994 1.00 96.81 72 LEU A C 1
ATOM 555 O O . LEU A 1 72 ? 20.881 5.159 7.632 1.00 96.81 72 LEU A O 1
ATOM 559 N N . ASP A 1 73 ? 20.254 6.080 5.682 1.00 98.12 73 ASP A N 1
ATOM 560 C CA . ASP A 1 73 ? 21.341 5.531 4.877 1.00 98.12 73 ASP A CA 1
ATOM 561 C C . ASP A 1 73 ? 21.645 6.411 3.671 1.00 98.12 73 ASP A C 1
ATOM 563 O O . ASP A 1 73 ? 20.748 7.012 3.079 1.00 98.12 73 ASP A O 1
ATOM 567 N N . ASN A 1 74 ? 22.925 6.436 3.299 1.00 97.94 74 ASN A N 1
ATOM 568 C CA . ASN A 1 74 ? 23.379 6.874 1.989 1.00 97.94 74 ASN A CA 1
ATOM 569 C C . ASN A 1 74 ? 23.876 5.666 1.189 1.00 97.94 74 ASN A C 1
ATOM 571 O O . ASN A 1 74 ? 24.857 5.035 1.588 1.00 97.94 74 ASN A O 1
ATOM 575 N N . PHE A 1 75 ? 23.193 5.337 0.098 1.00 98.12 75 PHE A N 1
ATOM 576 C CA . PHE A 1 75 ? 23.511 4.221 -0.779 1.00 98.12 75 PHE A CA 1
ATOM 577 C C . PHE A 1 75 ? 24.423 4.674 -1.908 1.00 98.12 75 PHE A C 1
ATOM 579 O O . PHE A 1 75 ? 24.040 5.488 -2.746 1.00 98.12 75 PHE A O 1
ATOM 586 N N . VAL A 1 76 ? 25.617 4.088 -1.949 1.00 97.25 76 VAL A N 1
ATOM 587 C CA . VAL A 1 76 ? 26.634 4.364 -2.967 1.00 97.25 76 VAL A CA 1
ATOM 588 C C . VAL A 1 76 ? 27.174 3.045 -3.511 1.00 97.25 76 VAL A C 1
ATOM 590 O O . VAL A 1 76 ? 27.300 2.068 -2.767 1.00 97.25 76 VAL A O 1
ATOM 593 N N . VAL A 1 77 ? 27.504 2.995 -4.803 1.00 97.12 77 VAL A N 1
ATOM 594 C CA . VAL A 1 77 ? 28.035 1.777 -5.430 1.00 97.12 77 VAL A CA 1
ATOM 595 C C . VAL A 1 77 ? 29.329 1.303 -4.758 1.00 97.12 77 VAL A C 1
ATOM 597 O O . VAL A 1 77 ? 30.237 2.083 -4.462 1.00 97.12 77 VAL A O 1
ATOM 600 N N . ASN A 1 78 ? 29.437 0.001 -4.505 1.00 95.00 78 ASN A N 1
ATOM 601 C CA . ASN A 1 78 ? 30.643 -0.593 -3.938 1.00 95.00 78 ASN A CA 1
ATOM 602 C C . ASN A 1 78 ? 31.768 -0.754 -4.982 1.00 95.00 78 ASN A C 1
ATOM 604 O O . ASN A 1 78 ? 31.593 -0.592 -6.189 1.00 95.00 78 ASN A O 1
ATOM 608 N N . ALA A 1 79 ? 32.974 -1.072 -4.506 1.00 94.12 79 ALA A N 1
ATOM 609 C CA . ALA A 1 79 ? 34.180 -1.060 -5.336 1.00 94.12 79 ALA A CA 1
ATOM 610 C C . ALA A 1 79 ? 34.169 -2.072 -6.499 1.00 94.12 79 ALA A C 1
ATOM 612 O O . ALA A 1 79 ? 34.829 -1.834 -7.512 1.00 94.12 79 ALA A O 1
ATOM 613 N N . ASP A 1 80 ? 33.466 -3.196 -6.357 1.00 94.25 80 ASP A N 1
ATOM 614 C CA . ASP A 1 80 ? 33.319 -4.217 -7.398 1.00 94.25 80 ASP A CA 1
ATOM 615 C C . ASP A 1 80 ? 32.038 -4.063 -8.232 1.00 94.25 80 ASP A C 1
ATOM 617 O O . ASP A 1 80 ? 31.814 -4.879 -9.126 1.00 94.25 80 ASP A O 1
ATOM 621 N N . LYS A 1 81 ? 31.262 -2.989 -8.009 1.00 93.69 81 LYS A N 1
ATOM 622 C CA . LYS A 1 81 ? 30.022 -2.669 -8.733 1.00 93.69 81 LYS A CA 1
ATOM 623 C C . LYS A 1 81 ? 28.994 -3.805 -8.661 1.00 93.69 81 LYS A C 1
ATOM 625 O O . LYS A 1 81 ? 28.334 -4.114 -9.649 1.00 93.69 81 LYS A O 1
ATOM 630 N N . SER A 1 82 ? 28.879 -4.442 -7.496 1.00 94.69 82 SER A N 1
ATOM 631 C CA . SER A 1 82 ? 27.913 -5.515 -7.238 1.00 94.69 82 SER A CA 1
ATOM 632 C C . SER A 1 82 ? 26.681 -5.062 -6.452 1.00 94.69 82 SER A C 1
ATOM 634 O O . SER A 1 82 ? 25.711 -5.813 -6.396 1.00 94.69 82 SER A O 1
ATOM 636 N N . ALA A 1 83 ? 26.715 -3.878 -5.831 1.00 97.25 83 ALA A N 1
ATOM 637 C CA . ALA A 1 83 ? 25.591 -3.312 -5.085 1.00 97.25 83 ALA A CA 1
ATOM 638 C C . ALA A 1 83 ? 25.750 -1.802 -4.858 1.00 97.25 83 ALA A C 1
ATOM 640 O O . ALA A 1 83 ? 26.879 -1.308 -4.785 1.00 97.25 83 ALA A O 1
ATOM 641 N N . LEU A 1 84 ? 24.633 -1.103 -4.638 1.00 97.69 84 LEU A N 1
ATOM 642 C CA . LEU A 1 84 ? 24.617 0.139 -3.860 1.00 97.69 84 LEU A CA 1
ATOM 643 C C . LEU A 1 84 ? 24.540 -0.232 -2.375 1.00 97.69 84 LEU A C 1
ATOM 645 O O . LEU A 1 84 ? 23.673 -1.015 -1.992 1.00 97.69 84 LEU A O 1
ATOM 649 N N . VAL A 1 85 ? 25.440 0.290 -1.543 1.00 97.56 85 VAL A N 1
ATOM 650 C CA . VAL A 1 85 ? 25.579 -0.120 -0.135 1.00 97.56 85 VAL A CA 1
ATOM 651 C C . VAL A 1 85 ? 25.289 1.054 0.793 1.00 97.56 85 VAL A C 1
ATOM 653 O O . VAL A 1 85 ? 25.923 2.101 0.671 1.00 97.56 85 VAL A O 1
ATOM 656 N N . GLY A 1 86 ? 24.356 0.859 1.726 1.00 97.56 86 GLY A N 1
ATOM 657 C CA . GLY A 1 86 ? 23.955 1.840 2.731 1.00 97.56 86 GLY A CA 1
ATOM 658 C C . GLY A 1 86 ? 25.062 2.122 3.749 1.00 97.56 86 GLY A C 1
ATOM 659 O O . GLY A 1 86 ? 25.685 1.205 4.291 1.00 97.56 86 GLY A O 1
ATOM 660 N N . SER A 1 87 ? 25.321 3.402 4.009 1.00 95.81 87 SER A N 1
ATOM 661 C CA . SER A 1 87 ? 26.433 3.874 4.842 1.00 95.81 87 SER A CA 1
ATOM 662 C C . SER A 1 87 ? 26.379 3.471 6.322 1.00 95.81 87 SER A C 1
ATOM 664 O O . SER A 1 87 ? 27.431 3.348 6.952 1.00 95.81 87 SER A O 1
ATOM 666 N N . ASN A 1 88 ? 25.184 3.316 6.890 1.00 91.75 88 ASN A N 1
ATOM 667 C CA . ASN A 1 88 ? 24.957 3.073 8.314 1.00 91.75 88 ASN A CA 1
ATOM 668 C C . ASN A 1 88 ? 24.555 1.622 8.589 1.00 91.75 88 ASN A C 1
ATOM 670 O O . ASN A 1 88 ? 25.045 1.035 9.555 1.00 91.75 88 ASN A O 1
ATOM 674 N N . THR A 1 89 ? 23.695 1.038 7.752 1.00 92.31 89 THR A N 1
ATOM 675 C CA . THR A 1 89 ? 23.191 -0.332 7.962 1.00 92.31 89 THR A CA 1
ATOM 676 C C . THR A 1 89 ? 24.024 -1.392 7.240 1.00 92.31 89 THR A C 1
ATOM 678 O O . THR A 1 89 ? 24.101 -2.536 7.689 1.00 92.31 89 THR A O 1
ATOM 681 N N . GLY A 1 90 ? 24.669 -1.025 6.127 1.00 93.62 90 GLY A N 1
ATOM 682 C CA . GLY A 1 90 ? 25.264 -1.977 5.191 1.00 93.62 90 GLY A CA 1
ATOM 683 C C . GLY A 1 90 ? 24.248 -2.707 4.304 1.00 93.62 90 GLY A C 1
ATOM 684 O O . GLY A 1 90 ? 24.653 -3.629 3.590 1.00 93.62 90 GLY A O 1
ATOM 685 N N . ASN A 1 91 ? 22.968 -2.310 4.332 1.00 94.62 91 ASN A N 1
ATOM 686 C CA . ASN A 1 91 ? 21.936 -2.801 3.420 1.00 94.62 91 ASN A CA 1
ATOM 687 C C . ASN A 1 91 ? 22.379 -2.615 1.967 1.00 94.62 91 ASN A C 1
ATOM 689 O O . ASN A 1 91 ? 23.097 -1.668 1.639 1.00 94.62 91 ASN A O 1
ATOM 693 N N . GLN A 1 92 ? 21.967 -3.532 1.097 1.00 96.56 92 GLN A N 1
ATOM 694 C CA . GLN A 1 92 ? 22.409 -3.562 -0.292 1.00 96.56 92 GLN A CA 1
ATOM 695 C C . GLN A 1 92 ? 21.218 -3.527 -1.232 1.00 96.56 92 GLN A C 1
ATOM 697 O O . GLN A 1 92 ? 20.293 -4.314 -1.070 1.00 96.56 92 GLN A O 1
ATOM 702 N N . ILE A 1 93 ? 21.294 -2.664 -2.239 1.00 96.94 93 ILE A N 1
ATOM 703 C CA . ILE A 1 93 ? 20.392 -2.672 -3.389 1.00 96.94 93 ILE A CA 1
ATOM 704 C C . ILE A 1 93 ? 21.178 -3.256 -4.561 1.00 96.94 93 ILE A C 1
ATOM 706 O O . ILE A 1 93 ? 22.268 -2.775 -4.890 1.00 96.94 93 ILE A O 1
ATOM 710 N N . THR A 1 94 ? 20.653 -4.320 -5.164 1.00 96.88 94 THR A N 1
ATOM 711 C CA . THR A 1 94 ? 21.326 -5.057 -6.245 1.00 96.88 94 THR A CA 1
ATOM 712 C C . THR A 1 94 ? 20.492 -5.056 -7.525 1.00 96.88 94 THR A C 1
ATOM 714 O O . THR A 1 94 ? 19.388 -4.520 -7.562 1.00 96.88 94 THR A O 1
ATOM 717 N N . GLU A 1 95 ? 21.001 -5.675 -8.591 1.00 92.38 95 GLU A N 1
ATOM 718 C CA . GLU A 1 95 ? 20.218 -5.919 -9.816 1.00 92.38 95 GLU A CA 1
ATOM 719 C C . GLU A 1 95 ? 19.061 -6.913 -9.613 1.00 92.38 95 GLU A C 1
ATOM 721 O O . GLU A 1 95 ? 18.228 -7.093 -10.501 1.00 92.38 95 GLU A O 1
ATOM 726 N N . GLN A 1 96 ? 19.004 -7.567 -8.451 1.00 89.06 96 GLN A N 1
ATOM 727 C CA . GLN A 1 96 ? 17.860 -8.346 -8.000 1.00 89.06 96 GLN A CA 1
ATOM 728 C C . GLN A 1 96 ? 17.087 -7.562 -6.945 1.00 89.06 96 GLN A C 1
ATOM 730 O O . GLN A 1 96 ? 17.685 -6.954 -6.057 1.00 89.06 96 GLN A O 1
ATOM 735 N N . GLU A 1 97 ? 15.764 -7.627 -7.048 1.00 89.06 97 GLU A N 1
ATOM 736 C CA . GLU A 1 97 ? 14.851 -7.045 -6.073 1.00 89.06 97 GLU A CA 1
ATOM 737 C C . GLU A 1 97 ? 15.037 -7.664 -4.689 1.00 89.06 97 GLU A C 1
ATOM 739 O O . GLU A 1 97 ? 15.156 -8.885 -4.539 1.00 89.06 97 GLU A O 1
ATOM 744 N N . SER A 1 98 ? 15.079 -6.794 -3.685 1.00 80.50 98 SER A N 1
ATOM 745 C CA . SER A 1 98 ? 15.205 -7.166 -2.282 1.00 80.50 98 SER A CA 1
ATOM 746 C C . SER A 1 98 ? 14.479 -6.173 -1.388 1.00 80.50 98 SER A C 1
ATOM 748 O O . SER A 1 98 ? 14.562 -4.968 -1.632 1.00 80.50 98 SER A O 1
ATOM 750 N N . SER A 1 99 ? 13.874 -6.686 -0.319 1.00 90.69 99 SER A N 1
ATOM 751 C CA . SER A 1 99 ? 13.237 -5.888 0.727 1.00 90.69 99 SER A CA 1
ATOM 752 C C . SER A 1 99 ? 14.261 -5.331 1.708 1.00 90.69 99 SER A C 1
ATOM 754 O O . SER A 1 99 ? 15.129 -6.058 2.206 1.00 90.69 99 SER A O 1
ATOM 756 N N . LEU A 1 100 ? 14.149 -4.041 2.002 1.00 93.56 100 LEU A N 1
ATOM 757 C CA . LEU A 1 100 ? 14.937 -3.331 3.000 1.00 93.56 100 LEU A CA 1
ATOM 758 C C . LEU A 1 100 ? 13.999 -2.807 4.086 1.00 93.56 100 LEU A C 1
ATOM 760 O O . LEU A 1 100 ? 12.919 -2.305 3.790 1.00 93.56 100 LEU A O 1
ATOM 764 N N . SER A 1 101 ? 14.432 -2.887 5.344 1.00 90.44 101 SER A N 1
ATOM 765 C CA . SER A 1 101 ? 13.688 -2.361 6.487 1.00 90.44 101 SER A CA 1
ATOM 766 C C . SER A 1 101 ? 14.568 -1.490 7.378 1.00 90.44 101 SER A C 1
ATOM 768 O O . SER A 1 101 ? 15.767 -1.738 7.556 1.00 90.44 101 SER A O 1
ATOM 770 N N . TYR A 1 102 ? 13.949 -0.448 7.924 1.00 93.94 102 TYR A N 1
ATOM 771 C CA . TYR A 1 102 ? 14.551 0.529 8.817 1.00 93.94 102 TYR A CA 1
ATOM 772 C C . TYR A 1 102 ? 13.686 0.669 10.059 1.00 93.94 102 TYR A C 1
ATOM 774 O O . TYR A 1 102 ? 12.562 1.159 10.002 1.00 93.94 102 TYR A O 1
ATOM 782 N N . GLU A 1 103 ? 14.261 0.259 11.178 1.00 89.69 103 GLU A N 1
ATOM 783 C CA . GLU A 1 103 ? 13.693 0.324 12.518 1.00 89.69 103 GLU A CA 1
ATOM 784 C C . GLU A 1 103 ? 14.834 0.575 13.514 1.00 89.69 103 GLU A C 1
ATOM 786 O O . GLU A 1 103 ? 16.019 0.462 13.168 1.00 89.69 103 GLU A O 1
ATOM 791 N N . GLY A 1 104 ? 14.504 0.906 14.759 1.00 85.56 104 GLY A N 1
ATOM 792 C CA . GLY A 1 104 ? 15.514 1.084 15.794 1.00 85.56 104 GLY A CA 1
ATOM 793 C C . GLY A 1 104 ? 16.120 2.487 15.881 1.00 85.56 104 GLY A C 1
ATOM 794 O O . GLY A 1 104 ? 16.005 3.345 15.000 1.00 85.56 104 GLY A O 1
ATOM 795 N N . GLY A 1 105 ? 16.854 2.725 16.967 1.00 89.44 105 GLY A N 1
ATOM 796 C CA . GLY A 1 105 ? 17.736 3.883 17.102 1.00 89.44 105 GLY A CA 1
ATOM 797 C C . GLY A 1 105 ? 16.966 5.195 17.223 1.00 89.44 105 GLY A C 1
ATOM 798 O O . GLY A 1 105 ? 16.224 5.393 18.183 1.00 89.44 105 GLY A O 1
ATOM 799 N N . ILE A 1 106 ? 17.162 6.117 16.271 1.00 89.69 106 ILE A N 1
ATOM 800 C CA . ILE A 1 106 ? 16.429 7.397 16.266 1.00 89.69 106 ILE A CA 1
ATOM 801 C C . ILE A 1 106 ? 14.925 7.210 16.023 1.00 89.69 106 ILE A C 1
ATOM 803 O O . ILE A 1 106 ? 14.168 8.152 16.231 1.00 89.69 106 ILE A O 1
ATOM 807 N N . LEU A 1 107 ? 14.507 6.010 15.611 1.00 91.56 107 LEU A N 1
ATOM 808 C CA . LEU A 1 107 ? 13.125 5.680 15.299 1.00 91.56 107 LEU A CA 1
ATOM 809 C C . LEU A 1 107 ? 12.361 5.012 16.462 1.00 91.56 107 LEU A C 1
ATOM 811 O O . LEU A 1 107 ? 11.156 4.855 16.346 1.00 91.56 107 LEU A O 1
ATOM 815 N N . ASP A 1 108 ? 13.011 4.639 17.577 1.00 87.19 108 ASP A N 1
ATOM 816 C CA . ASP A 1 108 ? 12.378 3.838 18.652 1.00 87.19 108 ASP A CA 1
ATOM 817 C C . ASP A 1 108 ? 11.443 4.625 19.585 1.00 87.19 108 ASP A C 1
ATOM 819 O O . ASP A 1 108 ? 10.559 4.049 20.206 1.00 87.19 108 ASP A O 1
ATOM 823 N N . ASN A 1 109 ? 11.690 5.923 19.775 1.00 85.75 109 ASN A N 1
ATOM 824 C CA . ASN A 1 109 ? 11.006 6.733 20.792 1.00 85.75 109 ASN A CA 1
ATOM 825 C C . ASN A 1 109 ? 10.606 8.090 20.206 1.00 85.75 109 ASN A C 1
ATOM 827 O O . ASN A 1 109 ? 11.079 9.144 20.646 1.00 85.75 109 ASN A O 1
ATOM 831 N N . VAL A 1 110 ? 9.788 8.049 19.160 1.00 85.38 110 VAL A N 1
ATOM 832 C CA . VAL A 1 110 ? 9.266 9.226 18.473 1.00 85.38 110 VAL A CA 1
ATOM 833 C C . VAL A 1 110 ? 7.927 9.603 19.095 1.00 85.38 110 VAL A C 1
ATOM 835 O O . VAL A 1 110 ? 6.947 8.871 19.022 1.00 85.38 110 VAL A O 1
ATOM 838 N N . GLU A 1 111 ? 7.874 10.783 19.696 1.00 86.12 111 GLU A N 1
ATOM 839 C CA . GLU A 1 111 ? 6.610 11.442 20.023 1.00 86.12 111 GLU A CA 1
ATOM 840 C C . GLU A 1 111 ? 6.355 12.497 18.949 1.00 86.12 111 GLU A C 1
ATOM 842 O O . GLU A 1 111 ? 7.303 13.189 18.602 1.00 86.12 111 GLU A O 1
ATOM 847 N N . GLY A 1 112 ? 5.123 12.669 18.465 1.00 87.88 112 GLY A N 1
ATOM 848 C CA . GLY A 1 112 ? 4.711 13.709 17.511 1.00 87.88 112 GLY A CA 1
ATOM 849 C C . GLY A 1 112 ? 4.634 13.208 16.073 1.00 87.88 112 GLY A C 1
ATOM 850 O O . GLY A 1 112 ? 3.826 12.337 15.811 1.00 87.88 112 GLY A O 1
ATOM 851 N N . THR A 1 113 ? 5.411 13.750 15.137 1.00 89.81 113 THR A N 1
ATOM 852 C CA . THR A 1 113 ? 5.352 13.368 13.724 1.00 89.81 113 THR A CA 1
ATOM 853 C C . THR A 1 113 ? 6.654 12.772 13.206 1.00 89.81 113 THR A C 1
ATOM 855 O O . THR A 1 113 ? 7.756 13.086 13.672 1.00 89.81 113 THR A O 1
ATOM 858 N N . ALA A 1 114 ? 6.511 11.906 12.205 1.00 91.69 114 ALA A N 1
ATOM 859 C CA . ALA A 1 114 ? 7.599 11.419 11.377 1.00 91.69 114 ALA A CA 1
ATOM 860 C C . ALA A 1 114 ? 7.257 11.606 9.895 1.00 91.69 114 ALA A C 1
ATOM 862 O O . ALA A 1 114 ? 6.115 11.439 9.467 1.00 91.69 114 ALA A O 1
ATOM 863 N N . GLN A 1 115 ? 8.263 11.929 9.091 1.00 94.44 115 GLN A N 1
ATOM 864 C CA . GLN A 1 115 ? 8.145 12.001 7.641 1.00 94.44 115 GLN A CA 1
ATOM 865 C C . GLN A 1 115 ? 9.397 11.410 7.002 1.00 94.44 115 GLN A C 1
ATOM 867 O O . GLN A 1 115 ? 10.511 11.765 7.378 1.00 94.44 115 GLN A O 1
ATOM 872 N N . PHE A 1 116 ? 9.226 10.536 6.015 1.00 96.44 116 PHE A N 1
ATOM 873 C CA . PHE A 1 116 ? 10.336 9.938 5.274 1.00 96.44 116 PHE A CA 1
ATOM 874 C C . PHE A 1 116 ? 10.458 10.546 3.879 1.00 96.44 116 PHE A C 1
ATOM 876 O O . PHE A 1 116 ? 9.479 11.018 3.286 1.00 96.44 116 PHE A O 1
ATOM 883 N N . ARG A 1 117 ? 11.676 10.528 3.339 1.00 95.38 117 ARG A N 1
ATOM 884 C CA . ARG A 1 117 ? 11.928 10.878 1.942 1.00 95.38 117 ARG A CA 1
ATOM 885 C C . ARG A 1 117 ? 13.071 10.073 1.347 1.00 95.38 117 ARG A C 1
ATOM 887 O O . ARG A 1 117 ?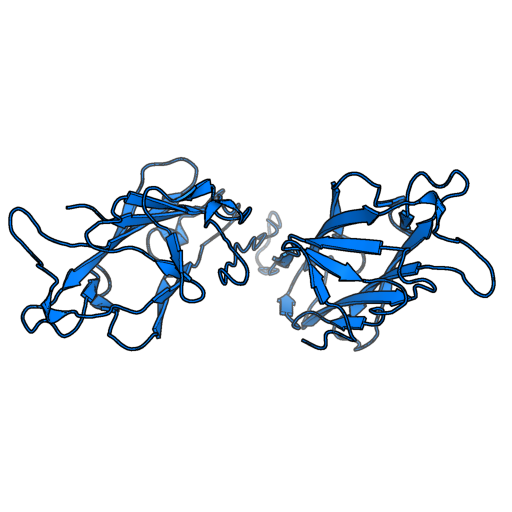 14.039 9.749 2.037 1.00 95.38 117 ARG A O 1
ATOM 894 N N . PHE A 1 118 ? 12.980 9.871 0.042 1.00 96.88 118 PHE A N 1
ATOM 895 C CA . PHE A 1 118 ? 14.085 9.423 -0.791 1.00 96.88 118 PHE A CA 1
ATOM 896 C C . PHE A 1 118 ? 14.673 10.633 -1.512 1.00 96.88 118 PHE A C 1
ATOM 898 O O . PHE A 1 118 ? 13.938 11.461 -2.056 1.00 96.88 118 PHE A O 1
ATOM 905 N N . VAL A 1 119 ? 15.996 10.761 -1.494 1.00 95.56 119 VAL A N 1
ATOM 906 C CA . VAL A 1 119 ? 16.727 11.800 -2.222 1.00 95.56 119 VAL A CA 1
ATOM 907 C C . VAL A 1 119 ? 17.694 11.115 -3.168 1.00 95.56 119 VAL A C 1
ATOM 909 O O . VAL A 1 119 ? 18.657 10.504 -2.715 1.00 95.56 119 VAL A O 1
ATOM 912 N N . SER A 1 120 ? 17.431 11.205 -4.464 1.00 94.62 120 SER A N 1
ATOM 913 C CA . SER A 1 120 ? 18.337 10.725 -5.501 1.00 94.62 120 SER A CA 1
ATOM 914 C C . SER A 1 120 ? 19.133 11.894 -6.074 1.00 94.62 120 SER A C 1
ATOM 916 O O . SER A 1 120 ? 18.568 12.953 -6.352 1.00 94.62 120 SER A O 1
ATOM 918 N N . ASP A 1 121 ? 20.432 11.682 -6.242 1.00 93.00 121 ASP A N 1
ATOM 919 C CA . ASP A 1 121 ? 21.358 12.550 -6.973 1.00 93.00 121 ASP A CA 1
ATOM 920 C C . ASP A 1 121 ? 22.108 11.624 -7.934 1.00 93.00 121 ASP A C 1
ATOM 922 O O . ASP A 1 121 ? 22.969 10.849 -7.512 1.00 93.00 121 ASP A O 1
ATOM 926 N N . ILE A 1 122 ? 21.656 11.583 -9.188 1.00 93.25 122 ILE A N 1
ATOM 927 C CA . ILE A 1 122 ? 22.116 10.622 -10.200 1.00 93.25 122 ILE A CA 1
ATOM 928 C C . ILE A 1 122 ? 22.535 11.420 -11.426 1.00 93.25 122 ILE A C 1
ATOM 930 O O . ILE A 1 122 ? 21.882 12.393 -11.801 1.00 93.25 122 ILE A O 1
ATOM 934 N N . THR A 1 123 ? 23.629 11.044 -12.078 1.00 90.19 123 THR A N 1
ATOM 935 C CA . THR A 1 123 ? 24.199 11.902 -13.121 1.00 90.19 123 THR A CA 1
ATOM 936 C C . THR A 1 123 ? 23.800 11.532 -14.545 1.00 90.19 123 THR A C 1
ATOM 938 O O . THR A 1 123 ? 23.794 12.410 -15.420 1.00 90.19 123 THR A O 1
ATOM 941 N N . ALA A 1 124 ? 23.417 10.281 -14.801 1.00 90.31 124 ALA A N 1
ATOM 942 C CA . ALA A 1 124 ? 23.039 9.789 -16.120 1.00 90.31 124 ALA A CA 1
ATOM 943 C C . ALA A 1 124 ? 21.676 9.075 -16.140 1.00 90.31 124 ALA A C 1
ATOM 945 O O . ALA A 1 124 ? 21.237 8.434 -15.193 1.00 90.31 124 ALA A O 1
ATOM 946 N N . SER A 1 125 ? 20.982 9.147 -17.280 1.00 90.75 125 SER A N 1
ATOM 947 C CA . SER A 1 125 ? 19.655 8.528 -17.471 1.00 90.75 125 SER A CA 1
ATOM 948 C C . SER A 1 125 ? 19.665 6.994 -17.503 1.00 90.75 125 SER A C 1
ATOM 950 O O . SER A 1 125 ? 18.618 6.352 -17.569 1.00 90.75 125 SER A O 1
ATOM 952 N N . ASP A 1 126 ? 20.847 6.391 -17.616 1.00 90.50 126 ASP A N 1
ATOM 953 C CA . ASP A 1 126 ? 21.017 4.946 -17.703 1.00 90.50 126 ASP A CA 1
ATOM 954 C C . ASP A 1 126 ? 21.541 4.316 -16.404 1.00 90.50 126 ASP A C 1
ATOM 956 O O . ASP A 1 126 ? 21.726 3.098 -16.376 1.00 90.50 126 ASP A O 1
ATOM 960 N N . GLU A 1 127 ? 21.681 5.126 -15.352 1.00 93.69 127 GLU A N 1
ATOM 961 C CA . GLU A 1 127 ? 21.767 4.755 -13.937 1.00 93.69 127 GLU A CA 1
ATOM 962 C C . GLU A 1 127 ? 20.354 4.777 -13.355 1.00 93.69 127 GLU A C 1
ATOM 964 O O . GLU A 1 127 ? 19.751 5.834 -13.198 1.00 93.69 127 GLU A O 1
ATOM 969 N N . GLN A 1 128 ? 19.779 3.605 -13.106 1.00 95.19 128 GLN A N 1
ATOM 970 C CA . GLN A 1 128 ? 18.346 3.487 -12.839 1.00 95.19 128 GLN A CA 1
ATOM 971 C C . GLN A 1 128 ? 18.103 2.822 -11.500 1.00 95.19 128 GLN A C 1
ATOM 973 O O . GLN A 1 128 ? 18.603 1.721 -11.275 1.00 95.19 128 GLN A O 1
ATOM 978 N N . ILE A 1 129 ? 17.297 3.438 -10.644 1.00 96.06 129 ILE A N 1
ATOM 979 C CA . ILE A 1 129 ? 16.858 2.838 -9.383 1.00 96.06 129 ILE A CA 1
ATOM 980 C C . ILE A 1 129 ? 15.341 2.693 -9.416 1.00 96.06 129 ILE A C 1
ATOM 982 O O . ILE A 1 129 ? 14.630 3.605 -9.839 1.00 96.06 129 ILE A O 1
ATOM 986 N N . TYR A 1 130 ? 14.867 1.537 -8.962 1.00 95.31 130 TYR A N 1
ATOM 987 C CA . TYR A 1 130 ? 13.456 1.210 -8.836 1.00 95.31 130 TYR A CA 1
ATOM 988 C C . TYR A 1 130 ? 13.143 0.923 -7.370 1.00 95.31 130 TYR A C 1
ATOM 990 O O . TYR A 1 130 ? 13.887 0.180 -6.724 1.00 95.31 130 TYR A O 1
ATOM 998 N N . ILE A 1 131 ? 12.059 1.506 -6.866 1.00 93.94 131 ILE A N 1
ATOM 999 C CA . ILE A 1 131 ? 11.555 1.312 -5.504 1.00 93.94 131 ILE A CA 1
ATOM 1000 C C . ILE A 1 131 ? 10.082 0.925 -5.592 1.00 93.94 131 ILE A C 1
ATOM 1002 O O . ILE A 1 131 ? 9.338 1.506 -6.382 1.00 93.94 131 ILE A O 1
ATOM 1006 N N . ASP A 1 132 ? 9.667 -0.040 -4.789 1.00 90.12 132 ASP A N 1
ATOM 1007 C CA . ASP A 1 132 ? 8.283 -0.495 -4.706 1.00 90.12 132 ASP A CA 1
ATOM 1008 C C . ASP A 1 132 ? 7.924 -0.865 -3.261 1.00 90.12 132 ASP A C 1
ATOM 1010 O O . ASP A 1 132 ? 8.795 -0.862 -2.385 1.00 90.12 132 ASP A O 1
ATOM 1014 N N . ASN A 1 133 ? 6.651 -1.167 -3.007 1.00 86.31 133 ASN A N 1
ATOM 1015 C CA . ASN A 1 133 ? 6.157 -1.727 -1.743 1.00 86.31 133 ASN A CA 1
ATOM 1016 C C . ASN A 1 133 ? 6.585 -0.907 -0.512 1.00 86.31 133 ASN A C 1
ATOM 1018 O O . ASN A 1 133 ? 7.044 -1.451 0.492 1.00 86.31 133 ASN A O 1
ATOM 1022 N N . ILE A 1 134 ? 6.505 0.427 -0.611 1.00 90.06 134 ILE A N 1
ATOM 1023 C CA . ILE A 1 134 ? 6.888 1.321 0.486 1.00 90.06 134 ILE A CA 1
ATOM 1024 C C . ILE A 1 134 ? 5.823 1.262 1.583 1.00 90.06 134 ILE A C 1
ATOM 1026 O O . ILE A 1 134 ? 4.706 1.737 1.389 1.00 90.06 134 ILE A O 1
ATOM 1030 N N . GLU A 1 135 ? 6.206 0.795 2.766 1.00 88.19 135 GLU A N 1
ATOM 1031 C CA . GLU A 1 135 ? 5.354 0.754 3.953 1.00 88.19 135 GLU A CA 1
ATOM 1032 C C . GLU A 1 135 ? 5.975 1.581 5.084 1.00 88.19 135 GLU A C 1
ATOM 1034 O O . GLU A 1 135 ? 7.156 1.431 5.396 1.00 88.19 135 GLU A O 1
ATOM 1039 N N . VAL A 1 136 ? 5.178 2.439 5.731 1.00 86.88 136 VAL A N 1
ATOM 1040 C CA . VAL A 1 136 ? 5.562 3.149 6.962 1.00 86.88 136 VAL A CA 1
ATOM 1041 C C . VAL A 1 136 ? 4.713 2.624 8.113 1.00 86.88 136 VAL A C 1
ATOM 1043 O O . VAL A 1 136 ? 3.497 2.793 8.110 1.00 86.88 136 VAL A O 1
ATOM 1046 N N . THR A 1 137 ? 5.355 2.035 9.117 1.00 85.19 137 THR A N 1
ATOM 1047 C CA . THR A 1 137 ? 4.685 1.454 10.290 1.00 85.19 137 THR A CA 1
ATOM 1048 C C . THR A 1 137 ? 4.874 2.347 11.509 1.00 85.19 137 THR A C 1
ATOM 1050 O O . THR A 1 137 ? 5.987 2.820 11.746 1.00 85.19 137 THR A O 1
ATOM 1053 N N . CYS A 1 138 ? 3.836 2.532 12.322 1.00 84.81 138 CYS A N 1
ATOM 1054 C CA . CYS A 1 138 ? 3.913 3.295 13.575 1.00 84.81 138 CYS A CA 1
ATOM 1055 C C . CYS A 1 138 ? 3.407 2.455 14.754 1.00 84.81 138 CYS A C 1
ATOM 1057 O O . CYS A 1 138 ? 2.468 1.673 14.595 1.00 84.81 138 CYS A O 1
ATOM 1059 N N . SER A 1 139 ? 3.986 2.633 15.939 1.00 75.75 139 SER A N 1
ATOM 1060 C CA . SER A 1 139 ? 3.482 2.042 17.180 1.00 75.75 139 SER A CA 1
ATOM 1061 C C . SER A 1 139 ? 3.091 3.109 18.202 1.00 75.75 139 SER A C 1
ATOM 1063 O O . SER A 1 139 ? 3.610 4.229 18.202 1.00 75.75 139 SER A O 1
ATOM 1065 N N . GLU A 1 140 ? 2.144 2.757 19.073 1.00 64.88 140 GLU A N 1
ATOM 1066 C CA . GLU A 1 140 ? 1.708 3.583 20.199 1.00 64.88 140 GLU A CA 1
ATOM 1067 C C . GLU A 1 140 ? 2.233 3.018 21.530 1.00 64.88 140 GLU A C 1
ATOM 1069 O O . GLU A 1 140 ? 1.990 1.864 21.887 1.00 64.88 140 GLU A O 1
ATOM 1074 N N . GLU A 1 141 ? 2.899 3.857 22.319 1.00 54.31 141 GLU A N 1
ATOM 1075 C CA . GLU A 1 141 ? 3.332 3.583 23.686 1.00 54.31 141 GLU A CA 1
ATOM 1076 C C . GLU A 1 141 ? 2.134 3.707 24.636 1.00 54.31 141 GLU A C 1
ATOM 1078 O O . GLU A 1 141 ? 1.790 4.784 25.143 1.00 54.31 141 GLU A O 1
ATOM 1083 N N . THR A 1 142 ? 1.476 2.585 24.929 1.00 45.03 142 THR A N 1
ATOM 1084 C CA . THR A 1 142 ? 0.453 2.557 25.978 1.00 45.03 142 THR A CA 1
ATOM 1085 C C . THR A 1 142 ? 1.128 2.529 27.348 1.00 45.03 142 THR A C 1
ATOM 1087 O O . THR A 1 142 ? 1.777 1.564 27.749 1.00 45.03 142 THR A O 1
ATOM 1090 N N . SER A 1 143 ? 0.954 3.598 28.124 1.00 44.06 143 SER A N 1
ATOM 1091 C CA . SER A 1 143 ? 1.501 3.721 29.479 1.00 44.06 143 SER A CA 1
ATOM 1092 C C . SER A 1 143 ? 0.751 2.814 30.474 1.00 44.06 143 SER A C 1
ATOM 1094 O O . SER A 1 143 ? -0.091 3.256 31.256 1.00 44.06 143 SER A O 1
ATOM 1096 N N . GLY A 1 144 ? 1.074 1.519 30.471 1.00 41.66 144 GLY A N 1
ATOM 1097 C CA . GLY A 1 144 ? 0.549 0.515 31.398 1.00 41.66 144 GLY A CA 1
ATOM 1098 C C . GLY A 1 144 ? 1.538 -0.635 31.572 1.00 41.66 144 GLY A C 1
ATOM 1099 O O . GLY A 1 144 ? 1.669 -1.481 30.706 1.00 41.66 144 GLY A O 1
ATOM 1100 N N . GLY A 1 145 ? 2.269 -0.642 32.689 1.00 45.06 145 GLY A N 1
ATOM 1101 C CA . GLY A 1 145 ? 3.423 -1.518 32.892 1.00 45.06 145 GLY A CA 1
ATOM 1102 C C . GLY A 1 145 ? 3.169 -3.031 32.782 1.00 45.06 145 GLY A C 1
ATOM 1103 O O . GLY A 1 145 ? 2.124 -3.543 33.183 1.00 45.06 145 GLY A O 1
ATOM 1104 N N . THR A 1 146 ? 4.264 -3.710 32.415 1.00 43.25 146 THR A N 1
ATOM 1105 C CA . THR A 1 146 ? 4.525 -5.154 32.211 1.00 43.25 146 THR A CA 1
ATOM 1106 C C . THR A 1 146 ? 4.385 -5.594 30.750 1.00 43.25 146 THR A C 1
ATOM 1108 O O . THR A 1 146 ? 3.283 -5.834 30.288 1.00 43.25 146 THR A O 1
ATOM 1111 N N . GLU A 1 147 ? 5.547 -5.717 30.092 1.00 39.88 147 GLU A N 1
ATOM 1112 C CA . GLU A 1 147 ? 5.779 -6.105 28.687 1.00 39.88 147 GLU A CA 1
ATOM 1113 C C . GLU A 1 147 ? 5.190 -5.139 27.644 1.00 39.88 147 GLU A C 1
ATOM 1115 O O . GLU A 1 147 ? 4.015 -5.173 27.307 1.00 39.88 147 GLU A O 1
ATOM 1120 N N . THR A 1 148 ? 6.063 -4.265 27.132 1.00 40.25 148 THR A N 1
ATOM 1121 C CA . THR A 1 148 ? 5.886 -3.504 25.889 1.00 40.25 148 THR A CA 1
ATOM 1122 C C . THR A 1 148 ? 5.699 -4.486 24.736 1.00 40.25 148 THR A C 1
ATOM 1124 O O . THR A 1 148 ? 6.667 -5.110 24.298 1.00 40.25 148 THR A O 1
ATOM 1127 N N . VAL A 1 149 ? 4.461 -4.649 24.282 1.00 40.34 149 VAL A N 1
ATOM 1128 C CA . VAL A 1 149 ? 4.142 -5.266 22.993 1.00 40.34 149 VAL A CA 1
ATOM 1129 C C . VAL A 1 149 ? 4.015 -4.099 22.019 1.00 40.34 149 VAL A C 1
ATOM 1131 O O . VAL A 1 149 ? 3.133 -3.256 22.176 1.00 40.34 149 VAL A O 1
ATOM 1134 N N . ALA A 1 150 ? 4.988 -3.965 21.122 1.00 42.16 150 ALA A N 1
ATOM 1135 C CA . ALA A 1 150 ? 5.016 -2.898 20.136 1.00 42.16 150 ALA A CA 1
ATOM 1136 C C . ALA A 1 150 ? 3.919 -3.172 19.106 1.00 42.16 150 ALA A C 1
ATOM 1138 O O . ALA A 1 150 ? 4.125 -3.985 18.218 1.00 42.16 150 ALA A O 1
ATOM 1139 N N . VAL A 1 151 ? 2.769 -2.499 19.207 1.00 43.34 151 VAL A N 1
ATOM 1140 C CA . VAL A 1 151 ? 1.678 -2.699 18.244 1.00 43.34 151 VAL A CA 1
ATOM 1141 C C . VAL A 1 151 ? 2.156 -2.259 16.862 1.00 43.34 151 VAL A C 1
ATOM 1143 O O . VAL A 1 151 ? 2.230 -1.066 16.569 1.00 43.34 151 VAL A O 1
ATOM 1146 N N . ARG A 1 152 ? 2.529 -3.228 16.024 1.00 45.81 152 ARG A N 1
ATOM 1147 C CA . ARG A 1 152 ? 2.871 -3.011 14.622 1.00 45.81 152 ARG A CA 1
ATOM 1148 C C . ARG A 1 152 ? 1.573 -2.751 13.864 1.00 45.81 152 ARG A C 1
ATOM 1150 O O . ARG A 1 152 ? 0.717 -3.629 13.776 1.00 45.81 152 ARG A O 1
ATOM 1157 N N . SER A 1 153 ? 1.414 -1.533 13.357 1.00 56.81 153 SER A N 1
ATOM 1158 C CA . SER A 1 153 ? 0.393 -1.222 12.360 1.00 56.81 153 SER A CA 1
ATOM 1159 C C . SER A 1 153 ? 0.964 -1.552 10.983 1.00 56.81 153 SER A C 1
ATOM 1161 O O . SER A 1 153 ? 1.635 -0.724 10.376 1.00 56.81 153 SER A O 1
ATOM 1163 N N . GLU A 1 154 ? 0.782 -2.791 10.527 1.00 62.72 154 GLU A N 1
ATOM 1164 C CA . GLU A 1 154 ? 0.918 -3.072 9.096 1.00 62.72 154 GLU A CA 1
ATOM 1165 C C . GLU A 1 154 ? -0.344 -2.574 8.382 1.00 62.72 154 GLU A C 1
ATOM 1167 O O . GLU A 1 154 ? -1.461 -2.699 8.903 1.00 62.72 154 GLU A O 1
ATOM 1172 N N . VAL A 1 155 ? -0.172 -1.976 7.205 1.00 74.62 155 VAL A N 1
ATOM 1173 C CA . VAL A 1 155 ? -1.282 -1.450 6.404 1.00 74.62 155 VAL A CA 1
ATOM 1174 C C . VAL A 1 155 ? -1.111 -1.914 4.968 1.00 74.62 155 VAL A C 1
ATOM 1176 O O . VAL A 1 155 ? -0.188 -1.493 4.284 1.00 74.62 155 VAL A O 1
ATOM 1179 N N . ILE A 1 156 ? -2.059 -2.720 4.493 1.00 84.62 156 ILE A N 1
ATOM 1180 C CA . ILE A 1 156 ? -2.255 -2.925 3.055 1.00 84.62 156 ILE A CA 1
ATOM 1181 C C . ILE A 1 156 ? -3.091 -1.762 2.520 1.00 84.62 156 ILE A C 1
ATOM 1183 O O . ILE A 1 156 ? -4.173 -1.477 3.049 1.00 84.62 156 ILE A O 1
ATOM 1187 N N . ALA A 1 157 ? -2.602 -1.106 1.470 1.00 86.62 157 ALA A N 1
ATOM 1188 C CA . ALA A 1 157 ? -3.272 0.008 0.814 1.00 86.62 157 ALA A CA 1
ATOM 1189 C C . ALA A 1 157 ? -3.170 -0.139 -0.705 1.00 86.62 157 ALA A C 1
ATOM 1191 O O . ALA A 1 157 ? -2.081 -0.162 -1.259 1.00 86.62 157 ALA A O 1
ATOM 1192 N N . GLU A 1 158 ? -4.323 -0.175 -1.367 1.00 87.94 158 GLU A N 1
ATOM 1193 C CA . GLU A 1 158 ? -4.433 -0.397 -2.806 1.00 87.94 158 GLU A CA 1
ATOM 1194 C C . GLU A 1 158 ? -5.309 0.693 -3.434 1.00 87.94 158 GLU A C 1
ATOM 1196 O O . GLU A 1 158 ? -6.418 0.956 -2.953 1.00 87.94 158 GLU A O 1
ATOM 1201 N N . ASP A 1 159 ? -4.819 1.308 -4.510 1.00 88.44 159 ASP A N 1
ATOM 1202 C CA . ASP A 1 159 ? -5.523 2.323 -5.306 1.00 88.44 159 ASP A CA 1
ATOM 1203 C C . ASP A 1 159 ? -5.822 1.866 -6.747 1.00 88.44 159 ASP A C 1
ATOM 1205 O O . ASP A 1 159 ? -6.576 2.520 -7.467 1.00 88.44 159 ASP A O 1
ATOM 1209 N N . PHE A 1 160 ? -5.316 0.691 -7.127 1.00 88.19 160 PHE A N 1
ATOM 1210 C CA . PHE A 1 160 ? -5.439 0.009 -8.410 1.00 88.19 160 PHE A CA 1
ATOM 1211 C C . PHE A 1 160 ? -4.874 0.794 -9.604 1.00 88.19 160 PHE A C 1
ATOM 1213 O O . PHE A 1 160 ? -5.168 0.455 -10.763 1.00 88.19 160 PHE A O 1
ATOM 1220 N N . ASP A 1 161 ? -4.069 1.831 -9.362 1.00 85.31 161 ASP A N 1
ATOM 1221 C CA . ASP A 1 161 ? -3.552 2.687 -10.422 1.00 85.31 161 ASP A CA 1
ATOM 1222 C C . ASP A 1 161 ? -2.473 1.966 -11.243 1.00 85.31 161 ASP A C 1
ATOM 1224 O O . ASP A 1 161 ? -1.477 1.442 -10.753 1.00 85.31 161 ASP A O 1
ATOM 1228 N N . GLY A 1 162 ? -2.664 1.949 -12.565 1.00 85.50 162 GLY A N 1
ATOM 1229 C CA . GLY A 1 162 ? -1.694 1.372 -13.499 1.00 85.50 162 GLY A CA 1
ATOM 1230 C C . GLY A 1 162 ? -1.705 -0.158 -13.614 1.00 85.50 162 GLY A C 1
ATOM 1231 O O . GLY A 1 162 ? -0.900 -0.689 -14.384 1.00 85.50 162 GLY A O 1
ATOM 1232 N N . LEU A 1 163 ? -2.624 -0.857 -12.939 1.00 86.25 163 LEU A N 1
ATOM 1233 C CA . LEU A 1 163 ? -2.767 -2.313 -13.049 1.00 86.25 163 LEU A CA 1
ATOM 1234 C C . LEU A 1 163 ? -3.414 -2.728 -14.381 1.00 86.25 163 LEU A C 1
ATOM 1236 O O . LEU A 1 163 ? -4.399 -2.130 -14.826 1.00 86.25 163 LEU A O 1
ATOM 1240 N N . HIS A 1 164 ? -2.879 -3.777 -15.015 1.00 88.75 164 HIS A N 1
ATOM 1241 C CA . HIS A 1 164 ? -3.516 -4.414 -16.174 1.00 88.75 164 HIS A CA 1
ATOM 1242 C C . HIS A 1 164 ? -4.397 -5.592 -15.732 1.00 88.75 164 HIS A C 1
ATOM 1244 O O . HIS A 1 164 ? -5.504 -5.767 -16.240 1.00 88.75 164 HIS A O 1
ATOM 1250 N N . GLU A 1 165 ? -3.925 -6.383 -14.770 1.00 90.38 165 GLU A N 1
ATOM 1251 C CA . GLU A 1 165 ? -4.682 -7.404 -14.046 1.00 90.38 165 GLU A CA 1
ATOM 1252 C C . GLU A 1 165 ? -4.625 -7.099 -12.543 1.00 90.38 165 GLU A C 1
ATOM 1254 O O . GLU A 1 165 ? -3.625 -6.593 -12.048 1.00 90.38 165 GLU A O 1
ATOM 1259 N N . LEU A 1 166 ? -5.675 -7.424 -11.778 1.00 90.75 166 LEU A N 1
ATOM 1260 C CA . LEU A 1 166 ? -5.668 -7.173 -10.326 1.00 90.75 166 LEU A CA 1
ATOM 1261 C C . LEU A 1 166 ? -4.527 -7.915 -9.618 1.00 90.75 166 LEU A C 1
ATOM 1263 O O . LEU A 1 166 ? -3.930 -7.399 -8.688 1.00 90.75 166 LEU A O 1
ATOM 1267 N N . THR A 1 167 ? -4.176 -9.108 -10.091 1.00 91.38 167 THR A N 1
ATOM 1268 C CA . THR A 1 167 ? -3.057 -9.893 -9.551 1.00 91.38 167 THR A CA 1
ATOM 1269 C C . THR A 1 167 ? -1.676 -9.383 -9.968 1.00 91.38 167 THR A C 1
ATOM 1271 O O . THR A 1 167 ? -0.685 -10.023 -9.625 1.00 91.38 167 THR A O 1
ATOM 1274 N N . ASP A 1 168 ? -1.590 -8.277 -10.716 1.00 89.19 168 ASP A N 1
ATOM 1275 C CA . ASP A 1 168 ? -0.324 -7.557 -10.899 1.00 89.19 168 ASP A CA 1
ATOM 1276 C C . ASP A 1 168 ? 0.098 -6.854 -9.596 1.00 89.19 168 ASP A C 1
ATOM 1278 O O . ASP A 1 168 ? 1.286 -6.612 -9.393 1.00 89.19 168 ASP A O 1
ATOM 1282 N N . SER A 1 169 ? -0.859 -6.567 -8.705 1.00 87.12 169 SER A N 1
ATOM 1283 C CA . SER A 1 169 ? -0.587 -6.057 -7.365 1.00 87.12 169 SER A CA 1
ATOM 1284 C C . SER A 1 169 ? -0.115 -7.163 -6.422 1.00 87.12 169 SER A C 1
ATOM 1286 O O . SER A 1 169 ? -0.689 -8.255 -6.372 1.00 87.12 169 SER A O 1
ATOM 1288 N N . HIS A 1 170 ? 0.909 -6.854 -5.625 1.00 87.75 170 HIS A N 1
ATOM 1289 C CA . HIS A 1 170 ? 1.420 -7.735 -4.575 1.00 87.75 170 HIS A CA 1
ATOM 1290 C C . HIS A 1 170 ? 0.432 -7.892 -3.406 1.00 87.75 170 HIS A C 1
ATOM 1292 O O . HIS A 1 170 ? 0.445 -8.923 -2.725 1.00 87.75 170 HIS A O 1
ATOM 1298 N N . ASP A 1 171 ? -0.469 -6.923 -3.228 1.00 89.81 171 ASP A N 1
ATOM 1299 C CA . ASP A 1 171 ? -1.490 -6.924 -2.184 1.00 89.81 171 ASP A CA 1
ATOM 1300 C C . ASP A 1 171 ? -2.664 -7.851 -2.498 1.00 89.81 171 ASP A C 1
ATOM 1302 O O . ASP A 1 171 ? -3.456 -8.172 -1.611 1.00 89.81 171 ASP A O 1
ATOM 1306 N N . ILE A 1 172 ? -2.792 -8.326 -3.741 1.00 92.62 172 ILE A N 1
ATOM 1307 C CA . ILE A 1 172 ? -3.928 -9.132 -4.196 1.00 92.62 172 ILE A CA 1
ATOM 1308 C C . ILE A 1 172 ? -3.487 -10.573 -4.436 1.00 92.62 172 ILE A C 1
ATOM 1310 O O . ILE A 1 172 ? -2.892 -10.931 -5.449 1.00 92.62 172 ILE A O 1
ATOM 1314 N N . VAL A 1 173 ? -3.870 -11.462 -3.520 1.00 93.38 173 VAL A N 1
ATOM 1315 C CA . VAL A 1 173 ? -3.535 -12.894 -3.611 1.00 93.38 173 VAL A CA 1
ATOM 1316 C C . VAL A 1 173 ? -4.521 -13.686 -4.472 1.00 93.38 173 VAL A C 1
ATOM 1318 O O . VAL A 1 173 ? -4.249 -14.836 -4.831 1.00 93.38 173 VAL A O 1
ATOM 1321 N N . ARG A 1 174 ? -5.697 -13.114 -4.774 1.00 92.88 174 ARG A N 1
ATOM 1322 C CA . ARG A 1 174 ? -6.723 -13.747 -5.617 1.00 92.88 174 ARG A CA 1
ATOM 1323 C C . ARG A 1 174 ? -7.727 -12.731 -6.161 1.00 92.88 174 ARG A C 1
ATOM 1325 O O . ARG A 1 174 ? -8.266 -11.947 -5.392 1.00 92.88 174 ARG A O 1
ATOM 1332 N N . ALA A 1 175 ? -8.065 -12.829 -7.444 1.00 93.12 175 ALA A N 1
ATOM 1333 C CA . ALA A 1 175 ? -9.099 -12.018 -8.091 1.00 93.12 175 ALA A CA 1
ATOM 1334 C C . ALA A 1 175 ? -9.936 -12.876 -9.059 1.00 93.12 175 ALA A C 1
ATOM 1336 O O . ALA A 1 175 ? -9.835 -12.761 -10.278 1.00 93.12 175 ALA A O 1
ATOM 1337 N N . ASP A 1 176 ? -10.727 -13.814 -8.530 1.00 92.19 176 ASP A N 1
ATOM 1338 C CA . ASP A 1 176 ? -11.528 -14.705 -9.376 1.00 92.19 176 ASP A CA 1
ATOM 1339 C C . ASP A 1 176 ? -12.634 -13.914 -10.075 1.00 92.19 176 ASP A C 1
ATOM 1341 O O . ASP A 1 176 ? -13.588 -13.496 -9.427 1.00 92.19 176 ASP A O 1
ATOM 1345 N N . GLY A 1 177 ? -12.535 -13.743 -11.390 1.00 87.25 177 GLY A N 1
ATOM 1346 C CA . GLY A 1 177 ? -13.583 -13.094 -12.178 1.00 87.25 177 GLY A CA 1
ATOM 1347 C C . GLY A 1 177 ? -13.669 -11.579 -11.993 1.00 87.25 177 GLY A C 1
ATOM 1348 O O . GLY A 1 177 ? -14.356 -10.948 -12.782 1.00 87.25 177 GLY A O 1
ATOM 1349 N N . TRP A 1 178 ? -12.958 -10.994 -11.029 1.00 94.69 178 TRP A N 1
ATOM 1350 C CA . TRP A 1 178 ? -12.812 -9.547 -10.887 1.00 94.69 178 TRP A CA 1
ATOM 1351 C C . TRP A 1 178 ? -11.762 -9.014 -11.867 1.00 94.69 178 TRP A C 1
ATOM 1353 O O . TRP A 1 178 ? -10.799 -9.706 -12.197 1.00 94.69 178 TRP A O 1
ATOM 1363 N N . GLU A 1 179 ? -11.930 -7.772 -12.311 1.00 93.69 179 GLU A N 1
ATOM 1364 C CA . GLU A 1 179 ? -11.063 -7.134 -13.307 1.00 93.69 179 GLU A CA 1
ATOM 1365 C C . GLU A 1 179 ? -10.543 -5.781 -12.807 1.00 93.69 179 GLU A C 1
ATOM 1367 O O . GLU A 1 179 ? -11.210 -5.102 -12.028 1.00 93.69 179 GLU A O 1
ATOM 1372 N N . ALA A 1 180 ? -9.358 -5.374 -13.267 1.00 93.56 180 ALA A N 1
ATOM 1373 C CA . ALA A 1 180 ? -8.851 -4.022 -13.055 1.00 93.56 180 ALA A CA 1
ATOM 1374 C C . ALA A 1 180 ? -9.485 -3.103 -14.109 1.00 93.56 180 ALA A C 1
ATOM 1376 O O . ALA A 1 180 ? -9.224 -3.239 -15.306 1.00 93.56 180 ALA A O 1
ATOM 1377 N N . ALA A 1 181 ? -10.363 -2.191 -13.689 1.00 90.38 181 ALA A N 1
ATOM 1378 C CA . ALA A 1 181 ? -11.057 -1.290 -14.601 1.00 90.38 181 ALA A CA 1
ATOM 1379 C C . ALA A 1 181 ? -11.441 0.025 -13.920 1.00 90.38 181 ALA A C 1
ATOM 1381 O O . ALA A 1 181 ? -11.808 0.060 -12.753 1.00 90.38 181 ALA A O 1
ATOM 1382 N N . TYR A 1 182 ? -11.413 1.116 -14.690 1.00 87.50 182 TYR A N 1
ATOM 1383 C CA . TYR A 1 182 ? -11.835 2.448 -14.234 1.00 87.50 182 TYR A CA 1
ATOM 1384 C C . TYR A 1 182 ? -11.076 2.982 -13.001 1.00 87.50 182 TYR A C 1
ATOM 1386 O O . TYR A 1 182 ? -11.630 3.806 -12.279 1.00 87.50 182 TYR A O 1
ATOM 1394 N N . GLY A 1 183 ? -9.827 2.546 -12.790 1.00 85.12 183 GLY A N 1
ATOM 1395 C CA . GLY A 1 183 ? -9.034 2.904 -11.604 1.00 85.12 183 GLY A CA 1
ATOM 1396 C C . GLY A 1 183 ? -9.503 2.187 -10.335 1.00 85.12 183 GLY A C 1
ATOM 1397 O O . GLY A 1 183 ? -9.534 2.787 -9.271 1.00 85.12 183 GLY A O 1
ATOM 1398 N N . GLY A 1 184 ? -9.980 0.943 -10.456 1.00 91.50 184 GLY A N 1
ATOM 1399 C CA . GLY A 1 184 ? -10.452 0.152 -9.323 1.00 91.50 184 GLY A CA 1
ATOM 1400 C C . GLY A 1 184 ? -10.637 -1.330 -9.649 1.00 91.50 184 GLY A C 1
ATOM 1401 O O . GLY A 1 184 ? -10.530 -1.757 -10.803 1.00 91.50 184 GLY A O 1
ATOM 1402 N N . ALA A 1 185 ? -10.970 -2.117 -8.625 1.00 94.69 185 ALA A N 1
ATOM 1403 C CA . ALA A 1 185 ? -11.446 -3.483 -8.800 1.00 94.69 185 ALA A CA 1
ATOM 1404 C C . ALA A 1 185 ? -12.927 -3.507 -9.206 1.00 94.69 185 ALA A C 1
ATOM 1406 O O . ALA A 1 185 ? -13.790 -2.932 -8.540 1.00 94.69 185 ALA A O 1
ATOM 1407 N N . TYR A 1 186 ? -13.220 -4.205 -10.299 1.00 93.88 186 TYR A N 1
ATOM 1408 C CA . TYR A 1 186 ? -14.527 -4.241 -10.943 1.00 93.88 186 TYR A CA 1
ATOM 1409 C C . TYR A 1 186 ? -15.113 -5.658 -10.969 1.00 93.88 186 TYR A C 1
ATOM 1411 O O . TYR A 1 186 ? -14.419 -6.635 -11.253 1.00 93.88 186 TYR A O 1
ATOM 1419 N N . THR A 1 187 ? -16.416 -5.752 -10.705 1.00 93.56 187 THR A N 1
ATOM 1420 C CA . THR A 1 187 ? -17.229 -6.976 -10.750 1.00 93.56 187 THR A CA 1
ATOM 1421 C C . THR A 1 187 ? -18.611 -6.633 -11.304 1.00 93.56 187 THR A C 1
ATOM 1423 O O . THR A 1 187 ? -19.126 -5.530 -11.094 1.00 93.56 187 THR A O 1
ATOM 1426 N N . ASP A 1 188 ? -19.210 -7.563 -12.041 1.00 90.81 188 ASP A N 1
ATOM 1427 C CA . ASP A 1 188 ? -20.539 -7.423 -12.625 1.00 90.81 188 ASP A CA 1
ATOM 1428 C C . ASP A 1 188 ? -21.203 -8.797 -12.803 1.00 90.81 188 ASP A C 1
ATOM 1430 O O . ASP A 1 188 ? -20.691 -9.828 -12.377 1.00 90.81 188 ASP A O 1
ATOM 1434 N N . GLY A 1 189 ? -22.347 -8.833 -13.485 1.00 86.75 189 GLY A N 1
ATOM 1435 C CA . GLY A 1 189 ? -23.073 -10.076 -13.706 1.00 86.75 189 GLY A CA 1
ATOM 1436 C C . GLY A 1 189 ? -22.406 -11.140 -14.587 1.00 86.75 189 GLY A C 1
ATOM 1437 O O . GLY A 1 189 ? -22.965 -12.227 -14.725 1.00 86.75 189 GLY A O 1
ATOM 1438 N N . CYS A 1 190 ? -21.296 -10.850 -15.249 1.00 86.62 190 CYS A N 1
ATOM 1439 C CA . CYS A 1 190 ? -20.463 -11.835 -15.941 1.00 86.62 190 CYS A CA 1
ATOM 1440 C C . CYS A 1 190 ? -19.205 -12.186 -15.132 1.00 86.62 190 CYS A C 1
ATOM 1442 O O . CYS A 1 190 ? -18.535 -13.172 -15.441 1.00 86.62 190 CYS A O 1
ATOM 1444 N N . ASN A 1 191 ? -18.924 -11.396 -14.101 1.00 86.38 191 ASN A N 1
ATOM 1445 C CA . ASN A 1 191 ? -17.675 -11.304 -13.375 1.00 86.38 191 ASN A CA 1
ATOM 1446 C C . ASN A 1 191 ? -17.937 -11.535 -11.874 1.00 86.38 191 ASN A C 1
ATOM 1448 O O . ASN A 1 191 ? -17.793 -10.621 -11.070 1.00 86.38 191 ASN A O 1
ATOM 1452 N N . ASP A 1 192 ? -18.340 -12.756 -11.501 1.00 85.06 192 ASP A N 1
ATOM 1453 C CA . ASP A 1 192 ? -18.537 -13.184 -10.105 1.00 85.06 192 ASP A CA 1
ATOM 1454 C C . ASP A 1 192 ? -17.283 -13.882 -9.547 1.00 85.06 192 ASP A C 1
ATOM 1456 O O . ASP A 1 192 ? -16.520 -14.507 -10.290 1.00 85.06 192 ASP A O 1
ATOM 1460 N N . GLY A 1 193 ? -17.121 -13.880 -8.221 1.00 91.44 193 GLY A N 1
ATOM 1461 C CA . GLY A 1 193 ? -16.045 -14.604 -7.545 1.00 91.44 193 GLY A CA 1
ATOM 1462 C C . GLY A 1 193 ? -15.504 -13.880 -6.318 1.00 91.44 193 GLY A C 1
ATOM 1463 O O . GLY A 1 193 ? -16.238 -13.168 -5.631 1.00 91.44 193 GLY A O 1
ATOM 1464 N N . GLN A 1 194 ? -14.231 -14.118 -5.995 1.00 94.44 194 GLN A N 1
ATOM 1465 C CA . GLN A 1 194 ? -13.572 -13.566 -4.810 1.00 94.44 194 GLN A CA 1
ATOM 1466 C C . GLN A 1 194 ? -12.448 -12.614 -5.204 1.00 94.44 194 GLN A C 1
ATOM 1468 O O . GLN A 1 194 ? -11.564 -13.003 -5.967 1.00 94.44 194 GLN A O 1
ATOM 1473 N N . LEU A 1 195 ? -12.433 -11.438 -4.586 1.00 96.25 195 LEU A N 1
ATOM 1474 C CA . LEU A 1 195 ? -11.257 -10.584 -4.489 1.00 96.25 195 LEU A CA 1
ATOM 1475 C C . LEU A 1 195 ? -10.675 -10.742 -3.085 1.00 96.25 195 LEU A C 1
ATOM 1477 O O . LEU A 1 195 ? -11.374 -10.528 -2.097 1.00 96.25 195 LEU A O 1
ATOM 1481 N N . MET A 1 196 ? -9.420 -11.158 -2.985 1.00 95.69 196 MET A N 1
ATOM 1482 C CA . MET A 1 196 ? -8.760 -11.485 -1.729 1.00 95.69 196 MET A CA 1
ATOM 1483 C C . MET A 1 196 ? -7.428 -10.762 -1.639 1.00 95.69 196 MET A C 1
ATOM 1485 O O . MET A 1 196 ? -6.593 -10.894 -2.535 1.00 95.69 196 MET A O 1
ATOM 1489 N N . PHE A 1 197 ? -7.239 -10.070 -0.524 1.00 94.44 197 PHE A N 1
ATOM 1490 C CA . PHE A 1 197 ? -6.004 -9.368 -0.222 1.00 94.44 197 PHE A CA 1
ATOM 1491 C C . PHE A 1 197 ? -5.028 -10.282 0.523 1.00 94.44 197 PHE A C 1
ATOM 1493 O O . PHE A 1 197 ? -5.429 -11.307 1.102 1.00 94.44 197 PHE A O 1
ATOM 1500 N N . ALA A 1 198 ? -3.748 -9.923 0.501 1.00 90.31 198 ALA A N 1
ATOM 1501 C CA . ALA A 1 198 ? -2.738 -10.510 1.365 1.00 90.31 198 ALA A CA 1
ATOM 1502 C C . ALA A 1 198 ? -3.134 -10.350 2.848 1.00 90.31 198 ALA A C 1
ATOM 1504 O O . ALA A 1 198 ? -4.003 -9.553 3.208 1.00 90.31 198 ALA A O 1
ATOM 1505 N N . SER A 1 199 ? -2.572 -11.195 3.717 1.00 90.19 199 SER A N 1
ATOM 1506 C CA . SER A 1 199 ? -2.728 -10.993 5.161 1.00 90.19 199 SER A CA 1
ATOM 1507 C C . SER A 1 199 ? -1.955 -9.771 5.606 1.00 90.19 199 SER A C 1
ATOM 1509 O O . SER A 1 199 ? -0.819 -9.590 5.185 1.00 90.19 199 SER A O 1
ATOM 1511 N N . VAL A 1 200 ? -2.554 -9.044 6.537 1.00 87.19 200 VAL A N 1
ATOM 1512 C CA . VAL A 1 200 ? -1.890 -8.032 7.353 1.00 87.19 200 VAL A CA 1
ATOM 1513 C C . VAL A 1 200 ? -1.585 -8.670 8.700 1.00 87.19 200 VAL A C 1
ATOM 1515 O O . VAL A 1 200 ? -2.514 -9.176 9.340 1.00 87.19 200 VAL A O 1
ATOM 1518 N N . GLU A 1 201 ? -0.331 -8.683 9.139 1.00 85.94 201 GLU A N 1
ATOM 1519 C CA . GLU A 1 201 ? -0.008 -9.060 10.514 1.00 85.94 201 GLU A CA 1
ATOM 1520 C C . GLU A 1 201 ? -0.388 -7.909 11.456 1.00 85.94 201 GLU A C 1
ATOM 1522 O O . GLU A 1 201 ? -0.191 -6.730 11.170 1.00 85.94 201 GLU A O 1
ATOM 1527 N N . THR A 1 202 ? -0.970 -8.236 12.603 1.00 80.31 202 THR A N 1
ATOM 1528 C CA . THR A 1 202 ? -1.395 -7.242 13.585 1.00 80.31 202 THR A CA 1
ATOM 1529 C C . THR A 1 202 ? -1.252 -7.777 14.998 1.00 80.31 202 THR A C 1
ATOM 1531 O O . THR A 1 202 ? -1.495 -8.952 15.261 1.00 80.31 202 THR A O 1
ATOM 1534 N N . GLU A 1 203 ? -0.892 -6.900 15.928 1.00 80.06 203 GLU A N 1
ATOM 1535 C CA . GLU A 1 203 ? -0.806 -7.216 17.358 1.00 80.06 203 GLU A CA 1
ATOM 1536 C C . GLU A 1 203 ? -1.968 -6.596 18.157 1.00 80.06 203 GLU A C 1
ATOM 1538 O O . GLU A 1 203 ? -1.906 -6.489 19.384 1.00 80.06 203 GLU A O 1
ATOM 1543 N N . GLY A 1 204 ? -3.036 -6.169 17.474 1.00 81.75 204 GLY A N 1
ATOM 1544 C CA . GLY A 1 204 ? -4.197 -5.555 18.107 1.00 81.75 204 GLY A CA 1
ATOM 1545 C C . GLY A 1 204 ? -5.387 -5.362 17.164 1.00 81.75 204 GLY A C 1
ATOM 1546 O O . GLY A 1 204 ? -5.416 -5.928 16.071 1.00 81.75 204 GLY A O 1
ATOM 1547 N N . PRO A 1 205 ? -6.390 -4.570 17.587 1.00 84.88 205 PRO A N 1
ATOM 1548 C CA . PRO A 1 205 ? -7.575 -4.295 16.787 1.00 84.88 205 PRO A CA 1
ATOM 1549 C C . PRO A 1 205 ? -7.242 -3.813 15.376 1.00 84.88 205 PRO A C 1
ATOM 1551 O O . PRO A 1 205 ? -6.365 -2.970 15.186 1.00 84.88 205 PRO A O 1
ATOM 1554 N N . ALA A 1 206 ? -7.996 -4.302 14.396 1.00 88.06 206 ALA A N 1
ATOM 1555 C CA . ALA A 1 206 ? -7.838 -3.912 13.003 1.00 88.06 206 ALA A CA 1
ATOM 1556 C C . ALA A 1 206 ? -8.936 -2.948 12.542 1.00 88.06 206 ALA A C 1
ATOM 1558 O O . ALA A 1 206 ? -10.050 -2.918 13.069 1.00 88.06 206 ALA A O 1
ATOM 1559 N N . THR A 1 207 ? -8.633 -2.192 11.491 1.00 88.81 207 THR A N 1
ATOM 1560 C CA . THR A 1 207 ? -9.618 -1.372 10.783 1.00 88.81 207 THR A CA 1
ATOM 1561 C C . THR A 1 207 ? -9.589 -1.706 9.300 1.00 88.81 207 THR A C 1
ATOM 1563 O O . THR A 1 207 ? -8.556 -2.088 8.755 1.00 88.81 207 THR A O 1
ATOM 1566 N N . ILE A 1 208 ? -10.744 -1.609 8.646 1.00 92.25 208 ILE A N 1
ATOM 1567 C CA . ILE A 1 208 ? -10.873 -1.811 7.200 1.00 92.25 208 ILE A CA 1
ATOM 1568 C C . ILE A 1 208 ? -11.582 -0.590 6.636 1.00 92.25 208 ILE A C 1
ATOM 1570 O O . ILE A 1 208 ? -12.654 -0.218 7.116 1.00 92.25 208 ILE A O 1
ATOM 1574 N N . SER A 1 209 ? -11.016 0.019 5.600 1.00 93.69 209 SER A N 1
ATOM 1575 C CA . SER A 1 209 ? -11.643 1.129 4.891 1.00 93.69 209 SER A CA 1
ATOM 1576 C C . SER A 1 209 ? -11.496 0.948 3.389 1.00 93.69 209 SER A C 1
ATOM 1578 O O . SER A 1 209 ? -10.435 0.555 2.919 1.00 93.69 209 SER A O 1
ATOM 1580 N N . PHE A 1 210 ? -12.557 1.230 2.639 1.00 94.06 210 PHE A N 1
ATOM 1581 C CA . PHE A 1 210 ? -12.542 1.186 1.178 1.00 94.06 210 PHE A CA 1
ATOM 1582 C C . PHE A 1 210 ? -13.552 2.168 0.597 1.00 94.06 210 PHE A C 1
ATOM 1584 O O . PHE A 1 210 ? -14.557 2.497 1.231 1.00 94.06 210 PHE A O 1
ATOM 1591 N N . GLU A 1 211 ? -13.306 2.622 -0.626 1.00 94.56 211 GLU A N 1
ATOM 1592 C CA . GLU A 1 211 ? -14.291 3.361 -1.408 1.00 94.56 211 GLU A CA 1
ATOM 1593 C C . GLU A 1 211 ? -15.052 2.405 -2.322 1.00 94.56 211 GLU A C 1
ATOM 1595 O O . GLU A 1 211 ? -14.473 1.509 -2.933 1.00 94.56 211 GLU A O 1
ATOM 1600 N N . ALA A 1 212 ? -16.369 2.582 -2.414 1.00 95.56 212 ALA A N 1
ATOM 1601 C CA . ALA A 1 212 ? -17.197 1.789 -3.310 1.00 95.56 212 ALA A CA 1
ATOM 1602 C C . ALA A 1 212 ? -18.287 2.634 -3.961 1.00 95.56 212 ALA A C 1
ATOM 1604 O O . ALA A 1 212 ? -18.831 3.566 -3.362 1.00 95.56 212 ALA A O 1
ATOM 1605 N N . GLN A 1 213 ? -18.635 2.247 -5.184 1.00 95.56 213 GLN A N 1
ATOM 1606 C CA . GLN A 1 213 ? -19.799 2.726 -5.917 1.00 95.56 213 GLN A CA 1
ATOM 1607 C C . GLN A 1 213 ? -20.431 1.572 -6.693 1.00 95.56 213 GLN A C 1
ATOM 1609 O O . GLN A 1 213 ? -19.786 0.561 -6.963 1.00 95.56 213 GLN A O 1
ATOM 1614 N N . VAL A 1 214 ? -21.691 1.738 -7.079 1.00 95.06 214 VAL A N 1
ATOM 1615 C CA . VAL A 1 214 ? -22.445 0.759 -7.868 1.00 95.06 214 VAL A CA 1
ATOM 1616 C C . VAL A 1 214 ? -23.135 1.457 -9.033 1.00 95.06 214 VAL A C 1
ATOM 1618 O O . VAL A 1 214 ? -23.797 2.468 -8.837 1.00 95.06 214 VAL A O 1
ATOM 1621 N N . ASP A 1 215 ? -23.018 0.925 -10.248 1.00 93.25 215 ASP A N 1
ATOM 1622 C CA . ASP A 1 215 ? -23.771 1.438 -11.399 1.00 93.25 215 ASP A CA 1
ATOM 1623 C C . ASP A 1 215 ? -25.066 0.640 -11.607 1.00 93.25 215 ASP A C 1
ATOM 1625 O O . ASP A 1 215 ? -25.148 -0.550 -11.305 1.00 93.25 215 ASP A O 1
ATOM 1629 N N . GLN A 1 216 ? -26.087 1.287 -12.173 1.00 93.62 216 GLN A N 1
ATOM 1630 C CA . GLN A 1 216 ? -27.318 0.641 -12.638 1.00 93.62 216 GLN A CA 1
ATOM 1631 C C . GLN A 1 216 ? -28.028 -0.213 -11.574 1.00 93.62 216 GLN A C 1
ATOM 1633 O O . GLN A 1 216 ? -28.531 -1.295 -11.884 1.00 93.62 216 GLN A O 1
ATOM 1638 N N . LEU A 1 217 ? -28.189 0.307 -10.353 1.00 94.12 217 LEU A N 1
ATOM 1639 C CA . LEU A 1 217 ? -28.902 -0.344 -9.236 1.00 94.12 217 LEU A CA 1
ATOM 1640 C C . LEU A 1 217 ? -30.262 -0.956 -9.612 1.00 94.12 217 LEU A C 1
ATOM 1642 O O . LEU A 1 217 ? -30.671 -1.984 -9.073 1.00 94.12 217 LEU A O 1
ATOM 1646 N N . CYS A 1 218 ? -30.955 -0.371 -10.593 1.00 92.50 218 CYS A N 1
ATOM 1647 C CA . CYS A 1 218 ? -32.206 -0.906 -11.132 1.00 92.50 218 CYS A CA 1
ATOM 1648 C C . CYS A 1 218 ? -32.111 -2.354 -11.668 1.00 92.50 218 CYS A C 1
ATOM 1650 O O . CYS A 1 218 ? -33.144 -3.032 -11.757 1.00 92.50 218 CYS A O 1
ATOM 1652 N N . LYS A 1 219 ? -30.903 -2.826 -12.001 1.00 93.00 219 LYS A N 1
ATOM 1653 C CA . LYS A 1 219 ? -30.608 -4.166 -12.524 1.00 93.00 219 LYS A CA 1
ATOM 1654 C C . LYS A 1 219 ? -30.286 -5.209 -11.459 1.00 93.00 219 LYS A C 1
ATOM 1656 O O . LYS A 1 219 ? -30.265 -6.373 -11.812 1.00 93.00 219 LYS A O 1
ATOM 1661 N N . PHE A 1 220 ? -30.058 -4.810 -10.211 1.00 94.19 220 PHE A N 1
ATOM 1662 C CA . PHE A 1 220 ? -29.752 -5.751 -9.138 1.00 94.19 220 PHE A CA 1
ATOM 1663 C C . PHE A 1 220 ? -31.036 -6.395 -8.600 1.00 94.19 220 PHE A C 1
ATOM 1665 O O . PHE A 1 220 ? -32.114 -5.769 -8.578 1.00 94.19 220 PHE A O 1
ATOM 1672 N N . GLU A 1 221 ? -30.924 -7.631 -8.121 1.00 93.50 221 GLU A N 1
ATOM 1673 C CA . GLU A 1 221 ? -31.987 -8.364 -7.438 1.00 93.50 221 GLU A CA 1
ATOM 1674 C C . GLU A 1 221 ? -31.585 -8.781 -6.017 1.00 93.50 221 GLU A C 1
ATOM 1676 O O . GLU A 1 221 ? -30.619 -9.494 -5.816 1.00 93.50 221 GLU A O 1
ATOM 1681 N N . ALA A 1 222 ? -32.377 -8.432 -4.999 1.00 92.75 222 ALA A N 1
ATOM 1682 C CA . ALA A 1 222 ? -32.074 -8.811 -3.609 1.00 92.75 222 ALA A CA 1
ATOM 1683 C C . ALA A 1 222 ? -32.481 -10.250 -3.240 1.00 92.75 222 ALA A C 1
ATOM 1685 O O . ALA A 1 222 ? -32.258 -10.704 -2.119 1.00 92.75 222 ALA A O 1
ATOM 1686 N N . SER A 1 223 ? -33.207 -10.947 -4.120 1.00 90.38 223 SER A N 1
ATOM 1687 C CA . SER A 1 223 ? -33.775 -12.263 -3.814 1.00 90.38 223 SER A CA 1
ATOM 1688 C C . SER A 1 223 ? -34.097 -13.060 -5.074 1.00 90.38 223 SER A C 1
ATOM 1690 O O . SER A 1 223 ? -34.245 -12.507 -6.162 1.00 90.38 223 SER A O 1
ATOM 1692 N N . GLY A 1 224 ? -34.285 -14.368 -4.902 1.00 88.38 224 GLY A N 1
ATOM 1693 C CA . GLY A 1 224 ? -34.575 -15.295 -5.991 1.00 88.38 224 GLY A CA 1
ATOM 1694 C C . GLY A 1 224 ? -33.337 -16.071 -6.428 1.00 88.38 224 GLY A C 1
ATOM 1695 O O . GLY A 1 224 ? -32.326 -16.081 -5.740 1.00 88.38 224 GLY A O 1
ATOM 1696 N N . TYR A 1 225 ? -33.449 -16.769 -7.558 1.00 82.69 225 TYR A N 1
ATOM 1697 C CA . TYR A 1 225 ? -32.378 -17.623 -8.092 1.00 82.69 225 TYR A CA 1
ATOM 1698 C C . TYR A 1 225 ? -31.180 -16.827 -8.642 1.00 82.69 225 TYR A C 1
ATOM 1700 O O . TYR A 1 225 ? -30.137 -17.404 -8.897 1.00 82.69 225 TYR A O 1
ATOM 1708 N N . TYR A 1 226 ? -31.353 -15.524 -8.854 1.00 86.19 226 TYR A N 1
ATOM 1709 C CA . TYR A 1 226 ? -30.334 -14.617 -9.379 1.00 86.19 226 TYR A CA 1
ATOM 1710 C C . TYR A 1 226 ? -30.102 -13.463 -8.400 1.00 86.19 226 TYR A C 1
ATOM 1712 O O . TYR A 1 226 ? -29.952 -12.329 -8.822 1.00 86.19 226 TYR A O 1
ATOM 1720 N N . ALA A 1 227 ? -30.213 -13.725 -7.093 1.00 90.56 227 ALA A N 1
ATOM 1721 C CA . ALA A 1 227 ? -30.020 -12.678 -6.102 1.00 90.56 227 ALA A CA 1
ATOM 1722 C C . ALA A 1 227 ? -28.557 -12.219 -6.124 1.00 90.56 227 ALA A C 1
ATOM 1724 O O . ALA A 1 227 ? -27.667 -13.025 -5.874 1.00 90.56 227 ALA A O 1
ATOM 1725 N N . ASP A 1 228 ? -28.326 -10.940 -6.394 1.00 93.75 228 ASP A N 1
ATOM 1726 C CA . ASP A 1 228 ? -27.001 -10.341 -6.386 1.00 93.75 228 ASP A CA 1
ATOM 1727 C C . ASP A 1 228 ? -26.642 -9.882 -4.968 1.00 93.75 228 ASP A C 1
ATOM 1729 O O . ASP A 1 228 ? -27.469 -9.338 -4.224 1.00 93.75 228 ASP A O 1
ATOM 1733 N N . ASN A 1 229 ? -25.383 -10.086 -4.597 1.00 94.12 229 ASN A N 1
ATOM 1734 C CA . ASN A 1 229 ? -24.822 -9.588 -3.354 1.00 94.12 229 ASN A CA 1
ATOM 1735 C C . ASN A 1 229 ? -23.328 -9.293 -3.493 1.00 94.12 229 ASN A C 1
ATOM 1737 O O . ASN A 1 229 ? -22.658 -9.828 -4.375 1.00 94.12 229 ASN A O 1
ATOM 1741 N N . LEU A 1 230 ? -22.831 -8.466 -2.576 1.00 96.00 230 LEU A N 1
ATOM 1742 C CA . LEU A 1 230 ? -21.411 -8.284 -2.312 1.00 96.00 230 LEU A CA 1
ATOM 1743 C C . LEU A 1 230 ? -21.181 -8.503 -0.816 1.00 96.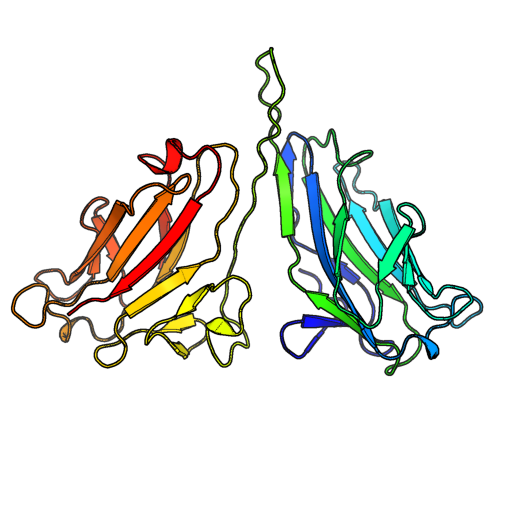00 230 LEU A C 1
ATOM 1745 O O . LEU A 1 230 ? -21.636 -7.711 0.006 1.00 96.00 230 LEU A O 1
ATOM 1749 N N . ALA A 1 231 ? -20.474 -9.562 -0.450 1.00 97.12 231 ALA A N 1
ATOM 1750 C CA . ALA A 1 231 ? -20.106 -9.832 0.930 1.00 97.12 231 ALA A CA 1
ATOM 1751 C C . ALA A 1 231 ? -18.689 -9.330 1.222 1.00 97.12 231 ALA A C 1
ATOM 1753 O O . ALA A 1 231 ? -17.733 -9.740 0.562 1.00 97.12 231 ALA A O 1
ATOM 1754 N N . LEU A 1 232 ? -18.553 -8.500 2.256 1.00 97.75 232 LEU A N 1
ATOM 1755 C CA . LEU A 1 232 ? -17.278 -8.212 2.903 1.00 97.75 232 LEU A CA 1
ATOM 1756 C C . LEU A 1 232 ? -17.060 -9.237 4.010 1.00 97.75 232 LEU A C 1
ATOM 1758 O O . LEU A 1 232 ? -17.867 -9.355 4.939 1.00 97.75 232 LEU A O 1
ATOM 1762 N N . GLN A 1 233 ? -15.959 -9.975 3.924 1.00 97.69 233 GLN A N 1
ATOM 1763 C CA . GLN A 1 233 ? -15.614 -10.989 4.906 1.00 97.69 233 GLN A CA 1
ATOM 1764 C C . GLN A 1 233 ? -14.202 -10.793 5.438 1.00 97.69 233 GLN A C 1
ATOM 1766 O O . GLN A 1 233 ? -13.296 -10.388 4.711 1.00 97.69 233 GLN A O 1
ATOM 1771 N N . VAL A 1 234 ? -14.027 -11.148 6.706 1.00 97.00 234 VAL A N 1
ATOM 1772 C CA . VAL A 1 234 ? -12.754 -11.114 7.416 1.00 97.00 234 VAL A CA 1
ATOM 1773 C C . VAL A 1 234 ? -12.444 -12.482 8.011 1.00 97.00 234 VAL A C 1
ATOM 1775 O O . VAL A 1 234 ? -13.348 -13.238 8.373 1.00 97.00 234 VAL A O 1
ATOM 1778 N N . ARG A 1 235 ? -11.163 -12.816 8.119 1.00 96.25 235 ARG A N 1
ATOM 1779 C CA . ARG A 1 235 ? -10.677 -13.968 8.880 1.00 96.25 235 ARG A CA 1
ATOM 1780 C C . ARG A 1 235 ? -9.502 -13.532 9.740 1.00 96.25 235 ARG A C 1
ATOM 1782 O O . ARG A 1 235 ? -8.533 -13.008 9.201 1.00 96.25 235 ARG A O 1
ATOM 1789 N N . LEU A 1 236 ? -9.582 -13.816 11.035 1.00 9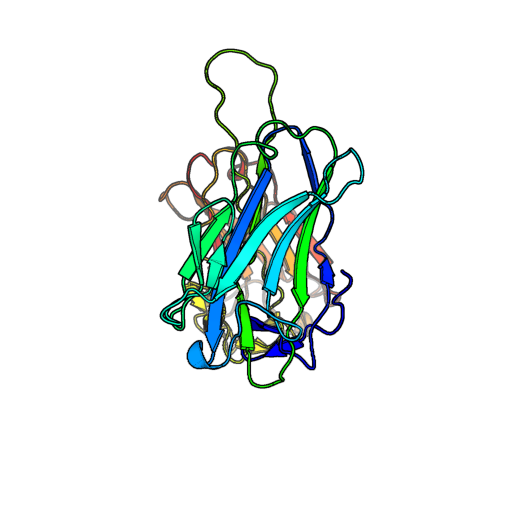2.88 236 LEU A N 1
ATOM 1790 C CA . LEU A 1 236 ? -8.535 -13.504 12.005 1.00 92.88 236 LEU A CA 1
ATOM 1791 C C . LEU A 1 236 ? -7.734 -14.750 12.367 1.00 92.88 236 LEU A C 1
ATOM 1793 O O . LEU A 1 236 ? -8.323 -15.823 12.519 1.00 92.88 236 LEU A O 1
ATOM 1797 N N . ASP A 1 237 ? -6.418 -14.608 12.502 1.00 85.31 237 ASP A N 1
ATOM 1798 C CA . ASP A 1 237 ? -5.507 -15.577 13.132 1.00 85.31 237 ASP A CA 1
ATOM 1799 C C . ASP A 1 237 ? -5.635 -17.014 12.584 1.00 85.31 237 ASP A C 1
ATOM 1801 O O . ASP A 1 237 ? -5.566 -18.011 13.307 1.00 85.31 237 ASP A O 1
ATOM 1805 N N . GLY A 1 238 ? -5.883 -17.137 11.275 1.00 79.62 238 GLY A N 1
ATOM 1806 C CA . GLY A 1 238 ? -6.084 -18.425 10.601 1.00 79.62 238 GLY A CA 1
ATOM 1807 C C . GLY A 1 238 ? -7.405 -19.144 10.925 1.00 79.62 238 GLY A C 1
ATOM 1808 O O . GLY A 1 238 ? -7.537 -20.328 10.607 1.00 79.62 238 GLY A O 1
ATOM 1809 N N . GLY A 1 239 ? -8.375 -18.454 11.533 1.00 88.88 239 GLY A N 1
ATOM 1810 C CA . GLY A 1 239 ? -9.699 -18.967 11.893 1.00 88.88 239 GLY A CA 1
ATOM 1811 C C . GLY A 1 239 ? -10.667 -19.161 10.716 1.00 88.88 239 GLY A C 1
ATOM 1812 O O . GLY A 1 239 ? -10.276 -19.363 9.568 1.00 88.88 239 GLY A O 1
ATOM 1813 N N . GLU A 1 240 ? -11.970 -19.107 10.991 1.00 95.06 240 GLU A N 1
ATOM 1814 C CA . GLU A 1 240 ? -13.007 -19.186 9.952 1.00 95.06 240 GLU A CA 1
ATOM 1815 C C . GLU A 1 240 ? -13.332 -17.802 9.376 1.00 95.06 240 GLU A C 1
ATOM 1817 O O . GLU A 1 240 ? -13.233 -16.789 10.068 1.00 95.06 240 GLU A O 1
ATOM 1822 N N . TRP A 1 241 ? -13.765 -17.763 8.113 1.00 96.25 241 TRP A N 1
ATOM 1823 C CA . TRP A 1 241 ? -14.270 -16.535 7.496 1.00 96.25 241 TRP A CA 1
ATOM 1824 C C . TRP A 1 241 ? -15.581 -16.101 8.145 1.00 96.25 241 TRP A C 1
ATOM 1826 O O . TRP A 1 241 ? -16.528 -16.884 8.239 1.00 96.25 241 TRP A O 1
ATOM 1836 N N . GLN A 1 242 ? -15.651 -14.831 8.523 1.00 96.50 242 GLN A N 1
ATOM 1837 C CA . GLN A 1 242 ? -16.835 -14.193 9.077 1.00 96.50 242 GLN A CA 1
ATOM 1838 C C . GLN A 1 242 ? -17.266 -13.026 8.199 1.00 96.50 242 GLN A C 1
ATOM 1840 O O . GLN A 1 242 ? -16.437 -12.345 7.605 1.00 96.50 242 GLN A O 1
ATOM 1845 N N . THR A 1 243 ? -18.574 -12.813 8.086 1.00 96.69 243 THR A N 1
ATOM 1846 C CA . THR A 1 243 ? -19.126 -11.719 7.279 1.00 96.69 243 THR A CA 1
ATOM 1847 C C . THR A 1 243 ? -19.261 -10.479 8.143 1.00 96.69 243 THR A C 1
ATOM 1849 O O . THR A 1 243 ? -19.899 -10.549 9.190 1.00 96.69 243 THR A O 1
ATOM 1852 N N . LEU A 1 244 ? -18.658 -9.375 7.702 1.00 96.81 244 LEU A N 1
ATOM 1853 C CA . LEU A 1 244 ? -18.854 -8.062 8.313 1.00 96.81 244 LEU A CA 1
ATOM 1854 C C . LEU A 1 244 ? -20.115 -7.399 7.774 1.00 96.81 244 LEU A C 1
ATOM 1856 O O . LEU A 1 244 ? -20.872 -6.823 8.540 1.00 96.81 244 LEU A O 1
ATOM 1860 N N . ASP A 1 245 ? -20.354 -7.517 6.469 1.00 98.06 245 ASP A N 1
ATOM 1861 C CA . ASP A 1 245 ? -21.589 -7.081 5.833 1.00 98.06 245 ASP A CA 1
ATOM 1862 C C . ASP A 1 245 ? -21.847 -7.880 4.561 1.00 98.06 245 ASP A C 1
ATOM 1864 O O . ASP A 1 245 ? -20.922 -8.210 3.816 1.00 98.06 245 ASP A O 1
ATOM 1868 N N . ASN A 1 246 ? -23.122 -8.151 4.295 1.00 97.06 246 ASN A N 1
ATOM 1869 C CA . ASN A 1 246 ? -23.593 -8.607 2.997 1.00 97.06 246 ASN A CA 1
ATOM 1870 C C . ASN A 1 246 ? -24.468 -7.524 2.358 1.00 97.06 246 ASN A C 1
ATOM 1872 O O . ASN A 1 246 ? -25.593 -7.289 2.801 1.00 97.06 246 ASN A O 1
ATOM 1876 N N . PHE A 1 247 ? -23.944 -6.864 1.330 1.00 97.50 247 PHE A N 1
ATOM 1877 C CA . PHE A 1 247 ? -24.605 -5.777 0.623 1.00 97.50 247 PHE A CA 1
ATOM 1878 C C . PHE A 1 247 ? -25.607 -6.315 -0.390 1.00 97.50 247 PHE A C 1
ATOM 1880 O O . PHE A 1 247 ? -25.243 -7.041 -1.314 1.00 97.50 247 PHE A O 1
ATOM 1887 N N . VAL A 1 248 ? -26.870 -5.919 -0.236 1.00 96.56 248 VAL A N 1
ATOM 1888 C CA . VAL A 1 248 ? -27.963 -6.277 -1.151 1.00 96.56 248 VAL A CA 1
ATOM 1889 C C . VAL A 1 248 ? -28.778 -5.048 -1.523 1.00 96.56 248 VAL A C 1
ATOM 1891 O O . VAL A 1 248 ? -28.916 -4.116 -0.730 1.00 96.56 248 VAL A O 1
ATOM 1894 N N . VAL A 1 249 ? -29.343 -5.035 -2.729 1.00 96.81 249 VAL A N 1
ATOM 1895 C CA . VAL A 1 249 ? -30.146 -3.896 -3.193 1.00 96.81 249 VAL A CA 1
ATOM 1896 C C . VAL A 1 249 ? -31.396 -3.696 -2.329 1.00 96.81 249 VAL A C 1
ATOM 1898 O O . VAL A 1 249 ? -32.089 -4.650 -1.971 1.00 96.81 249 VAL A O 1
ATOM 1901 N N . ASN A 1 250 ? -31.714 -2.448 -1.988 1.00 95.56 250 ASN A N 1
ATOM 1902 C CA . ASN A 1 250 ? -32.944 -2.138 -1.264 1.00 95.56 250 ASN A CA 1
ATOM 1903 C C . ASN A 1 250 ? 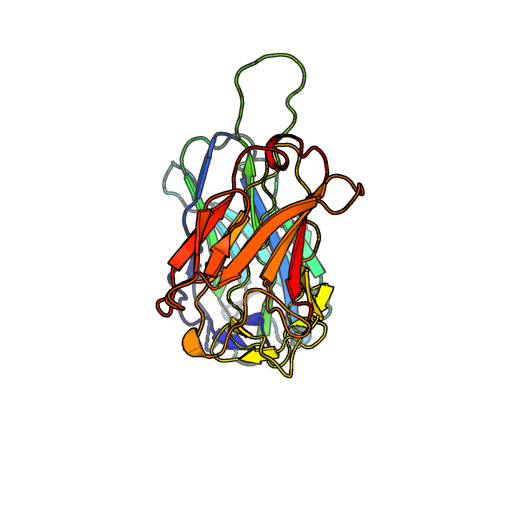-34.198 -2.317 -2.149 1.00 95.56 250 ASN A C 1
ATOM 1905 O O . ASN A 1 250 ? -34.133 -2.483 -3.368 1.00 95.56 250 ASN A O 1
ATOM 1909 N N . GLN A 1 251 ? -35.379 -2.246 -1.530 1.00 95.38 251 GLN A N 1
ATOM 1910 C CA . GLN A 1 251 ? -36.652 -2.426 -2.238 1.00 95.38 251 GLN A CA 1
ATOM 1911 C C . GLN A 1 251 ? -36.871 -1.401 -3.366 1.00 95.38 251 GLN A C 1
ATOM 1913 O O . GLN A 1 251 ? -37.457 -1.741 -4.395 1.00 95.38 251 GLN A O 1
ATOM 1918 N N . ASP A 1 252 ? -36.398 -0.170 -3.176 1.00 94.81 252 ASP A N 1
ATOM 1919 C CA . ASP A 1 252 ? -36.583 0.927 -4.129 1.00 94.81 252 ASP A CA 1
ATOM 1920 C C . ASP A 1 252 ? -35.533 0.937 -5.253 1.00 94.81 252 ASP A C 1
ATOM 1922 O O . ASP A 1 252 ? -35.639 1.735 -6.185 1.00 94.81 252 ASP A O 1
ATOM 1926 N N . LYS A 1 253 ? -34.549 0.029 -5.202 1.00 95.00 253 LYS A N 1
ATOM 1927 C CA . LYS A 1 253 ? -33.413 -0.056 -6.128 1.00 95.00 253 LYS A CA 1
ATOM 1928 C C . LYS A 1 253 ? -32.609 1.239 -6.240 1.00 95.00 253 LYS A C 1
ATOM 1930 O O . LYS A 1 253 ? -32.268 1.680 -7.336 1.00 95.00 253 LYS A O 1
ATOM 1935 N N . THR A 1 254 ? -32.317 1.843 -5.094 1.00 95.38 254 THR A N 1
ATOM 1936 C CA . THR A 1 254 ? -31.580 3.110 -4.987 1.00 95.38 254 THR A CA 1
ATOM 1937 C C . THR A 1 254 ? -30.235 2.980 -4.283 1.00 95.38 254 THR A C 1
ATOM 1939 O O . THR A 1 254 ? -29.464 3.933 -4.314 1.00 95.38 254 THR A O 1
ATOM 1942 N N . VAL A 1 255 ? -29.955 1.846 -3.635 1.00 97.62 255 VAL A N 1
ATOM 1943 C CA . VAL A 1 255 ? -28.731 1.630 -2.849 1.00 97.62 255 VAL A CA 1
ATOM 1944 C C . VAL A 1 255 ? -28.525 0.140 -2.555 1.00 97.62 255 VAL A C 1
ATOM 1946 O O . VAL A 1 255 ? -29.512 -0.600 -2.471 1.00 97.62 255 VAL A O 1
ATOM 1949 N N . LEU A 1 256 ? -27.273 -0.297 -2.383 1.00 97.75 256 LEU A N 1
ATOM 1950 C CA . LEU A 1 256 ? -26.956 -1.572 -1.729 1.00 97.75 256 LEU A CA 1
ATOM 1951 C C . LEU A 1 256 ? -26.761 -1.340 -0.226 1.00 97.75 256 LEU A C 1
ATOM 1953 O O . LEU A 1 256 ? -25.986 -0.466 0.153 1.00 97.75 256 LEU A O 1
ATOM 1957 N N . VAL A 1 257 ? -27.434 -2.117 0.621 1.00 98.12 257 VAL A N 1
ATOM 1958 C CA . VAL A 1 257 ? -27.432 -1.945 2.083 1.00 98.12 257 VAL A CA 1
ATOM 1959 C C . VAL A 1 257 ? -26.743 -3.132 2.750 1.00 98.12 257 VAL A C 1
ATOM 1961 O O . VAL A 1 257 ? -27.112 -4.277 2.481 1.00 98.12 257 VAL A O 1
ATOM 1964 N N . GLY A 1 258 ? -25.764 -2.857 3.614 1.00 97.81 258 GLY A N 1
ATOM 1965 C CA . GLY A 1 258 ? -25.060 -3.852 4.425 1.00 97.81 258 GLY A CA 1
ATOM 1966 C C . GLY A 1 258 ? -25.963 -4.465 5.500 1.00 97.81 258 GLY A C 1
ATOM 1967 O O . GLY A 1 258 ? -26.728 -3.758 6.161 1.00 97.81 258 GLY A O 1
ATOM 1968 N N . SER A 1 259 ? -25.902 -5.789 5.651 1.00 96.56 259 SER A N 1
ATOM 1969 C CA . SER A 1 259 ? -26.789 -6.567 6.524 1.00 96.56 259 SER A CA 1
ATOM 1970 C C . SER A 1 259 ? -26.618 -6.313 8.024 1.00 96.56 259 SER A C 1
ATOM 1972 O O . SER A 1 259 ? -27.604 -6.401 8.757 1.00 96.56 259 SER A O 1
ATOM 1974 N N . GLU A 1 260 ? -25.404 -6.013 8.480 1.00 94.62 260 GLU A N 1
ATOM 1975 C CA . GLU A 1 260 ? -25.065 -5.844 9.895 1.00 94.62 260 GLU A CA 1
ATOM 1976 C C . GLU A 1 260 ? -24.965 -4.366 10.273 1.00 94.62 260 GLU A C 1
ATOM 1978 O O . GLU A 1 260 ? -25.452 -3.957 11.330 1.00 94.62 260 GLU A O 1
ATOM 1983 N N . THR A 1 261 ? -24.362 -3.541 9.410 1.00 94.75 261 THR A N 1
ATOM 1984 C CA . THR A 1 261 ? -24.087 -2.134 9.744 1.00 94.75 261 THR A CA 1
ATOM 1985 C C . THR A 1 261 ? -25.124 -1.156 9.199 1.00 94.75 261 THR A C 1
ATOM 1987 O O . THR A 1 261 ? -25.215 -0.025 9.682 1.00 94.75 261 THR A O 1
ATOM 1990 N N . GLY A 1 262 ? -25.889 -1.556 8.177 1.00 96.44 262 GLY A N 1
ATOM 1991 C CA . GLY A 1 262 ? -26.758 -0.654 7.424 1.00 96.44 262 GLY A CA 1
ATOM 1992 C C . GLY A 1 262 ? -26.005 0.382 6.583 1.00 96.44 262 GLY A C 1
ATOM 1993 O O . GLY A 1 262 ? -26.628 1.337 6.122 1.00 96.44 262 GLY A O 1
ATOM 1994 N N . LYS A 1 263 ? -24.684 0.232 6.391 1.00 96.88 263 LYS A N 1
ATOM 1995 C CA . LYS A 1 263 ? -23.910 1.072 5.467 1.00 96.88 263 LYS A CA 1
ATOM 1996 C C . LYS A 1 263 ? -24.433 0.911 4.045 1.00 96.88 263 LYS A C 1
ATOM 1998 O O . LYS A 1 263 ? -24.971 -0.127 3.666 1.00 96.88 263 LYS A O 1
ATOM 2003 N N . GLU A 1 264 ? -24.254 1.961 3.263 1.00 97.50 264 GLU A N 1
ATOM 2004 C CA . GLU A 1 264 ? -24.887 2.130 1.966 1.00 97.50 264 GLU A CA 1
ATOM 2005 C C . GLU A 1 264 ? -23.834 2.318 0.871 1.00 97.50 264 GLU A C 1
ATOM 2007 O O . GLU A 1 264 ? -22.922 3.126 1.028 1.00 97.50 264 GLU A O 1
ATOM 2012 N N . ILE A 1 265 ? -23.979 1.597 -0.245 1.00 97.44 265 ILE A N 1
ATOM 2013 C CA . ILE A 1 265 ? -23.205 1.811 -1.479 1.00 97.44 265 ILE A CA 1
ATOM 2014 C C . ILE A 1 265 ? -24.157 2.351 -2.548 1.00 97.44 265 ILE A C 1
ATOM 2016 O O . ILE A 1 265 ? -25.152 1.705 -2.894 1.00 97.44 265 ILE A O 1
ATOM 2020 N N . THR A 1 266 ? -23.857 3.544 -3.062 1.00 96.25 266 THR A N 1
ATOM 2021 C CA . THR A 1 266 ? -24.700 4.270 -4.029 1.00 96.25 266 THR A CA 1
ATOM 2022 C C . THR A 1 266 ? -23.999 4.435 -5.381 1.00 96.25 266 THR A C 1
ATOM 2024 O O . THR A 1 266 ? -22.867 3.996 -5.557 1.00 96.25 266 THR A O 1
ATOM 2027 N N . GLU A 1 267 ? -24.652 5.099 -6.340 1.00 93.94 267 GLU A N 1
ATOM 2028 C CA . GLU A 1 267 ? -24.030 5.463 -7.628 1.00 93.94 267 GLU A CA 1
ATOM 2029 C C . GLU A 1 267 ? -22.885 6.474 -7.495 1.00 93.94 267 GLU A C 1
ATOM 2031 O O . GLU A 1 267 ? -22.112 6.651 -8.431 1.00 93.94 267 GLU A O 1
ATOM 2036 N N . ASN A 1 268 ? -22.763 7.140 -6.344 1.00 92.31 268 ASN A N 1
ATOM 2037 C CA . ASN A 1 268 ? -21.622 7.994 -6.048 1.00 92.31 268 ASN A CA 1
ATOM 2038 C C . ASN A 1 268 ? -20.661 7.243 -5.130 1.00 92.31 268 ASN A C 1
ATOM 2040 O O . ASN A 1 268 ? -21.096 6.699 -4.111 1.00 92.31 268 ASN A O 1
ATOM 2044 N N . ALA A 1 269 ? -19.373 7.280 -5.473 1.00 89.88 269 ALA A N 1
ATOM 2045 C CA . ALA A 1 269 ? -18.314 6.762 -4.622 1.00 89.88 269 ALA A CA 1
ATOM 2046 C C . ALA A 1 269 ? -18.368 7.387 -3.226 1.00 89.88 269 ALA A C 1
ATOM 2048 O O . ALA A 1 269 ? -18.516 8.603 -3.060 1.00 89.88 269 ALA A O 1
ATOM 2049 N N . SER A 1 270 ? -18.257 6.527 -2.223 1.00 83.75 270 SER A N 1
ATOM 2050 C CA . SER A 1 270 ? -18.168 6.917 -0.824 1.00 83.75 270 SER A CA 1
ATOM 2051 C C . SER A 1 270 ? -17.270 5.952 -0.071 1.00 83.75 270 SER A C 1
ATOM 2053 O O . SER A 1 270 ? -17.257 4.760 -0.378 1.00 83.75 270 SER A O 1
ATOM 2055 N N . THR A 1 271 ? -16.576 6.462 0.941 1.00 92.56 271 THR A N 1
ATOM 2056 C CA . THR A 1 271 ? -15.764 5.658 1.852 1.00 92.56 271 THR A CA 1
ATOM 2057 C C . THR A 1 271 ? -16.644 4.914 2.857 1.00 92.56 271 THR A C 1
ATOM 2059 O O . THR A 1 271 ? -17.481 5.513 3.538 1.00 92.56 271 THR A O 1
ATOM 2062 N N . LEU A 1 272 ? -16.427 3.608 2.984 1.00 94.75 272 LEU A N 1
ATOM 2063 C CA . LEU A 1 272 ? -16.975 2.760 4.032 1.00 94.75 272 LEU A CA 1
ATOM 2064 C C . LEU A 1 272 ? -15.839 2.349 4.963 1.00 94.75 272 LEU A C 1
ATOM 2066 O O . LEU A 1 272 ? -14.842 1.800 4.509 1.00 94.75 272 LEU A O 1
ATOM 2070 N N . SER A 1 273 ? -16.024 2.565 6.264 1.00 91.38 273 SER A N 1
ATOM 2071 C CA . SER A 1 273 ? -15.047 2.184 7.290 1.00 91.38 273 SER A CA 1
ATOM 2072 C C . SER A 1 273 ? -15.660 1.225 8.308 1.00 91.38 273 SER A C 1
ATOM 2074 O O . SER A 1 273 ? -16.822 1.395 8.709 1.00 91.38 273 SER A O 1
ATOM 2076 N N . TYR A 1 274 ? -14.868 0.234 8.708 1.00 93.75 274 TYR A N 1
ATOM 2077 C CA . TYR A 1 274 ? -15.178 -0.821 9.663 1.00 93.75 274 TYR A CA 1
ATOM 2078 C C . TYR A 1 274 ? -14.114 -0.838 10.750 1.00 93.75 274 TYR A C 1
ATOM 2080 O O . TYR A 1 274 ? -12.917 -0.884 10.476 1.00 93.75 274 TYR A O 1
ATOM 2088 N N . GLU A 1 275 ? -14.594 -0.829 11.979 1.00 89.25 275 GLU A N 1
ATOM 2089 C CA . GLU A 1 275 ? -13.829 -0.898 13.213 1.00 89.25 275 GLU A CA 1
ATOM 2090 C C . GLU A 1 275 ? -14.717 -1.593 14.251 1.00 89.25 275 GLU A C 1
ATOM 2092 O O . GLU A 1 275 ? -15.946 -1.646 14.091 1.00 89.25 275 GLU A O 1
ATOM 2097 N N . GLY A 1 276 ? -14.120 -2.112 15.317 1.00 86.19 276 GLY A N 1
ATOM 2098 C CA . GLY A 1 276 ? -14.875 -2.769 16.371 1.00 86.19 276 GLY A CA 1
ATOM 2099 C C . GLY A 1 276 ? -15.335 -4.193 16.041 1.00 86.19 276 GLY A C 1
ATOM 2100 O O . GLY A 1 276 ? -15.101 -4.749 14.963 1.00 86.19 276 GLY A O 1
ATOM 2101 N N . GLY A 1 277 ? -16.074 -4.790 16.978 1.00 90.69 277 GLY A N 1
ATOM 2102 C CA . GLY A 1 277 ? -16.698 -6.100 16.777 1.00 90.69 277 GLY A CA 1
ATOM 2103 C C . GLY A 1 277 ? -15.648 -7.202 16.687 1.00 90.69 277 GLY A C 1
ATOM 2104 O O . GLY A 1 277 ? -14.740 -7.231 17.506 1.00 90.69 277 GLY A O 1
ATOM 2105 N N . ILE A 1 278 ? -15.750 -8.099 15.698 1.00 90.56 278 ILE A N 1
ATOM 2106 C CA . ILE A 1 278 ? -14.714 -9.128 15.523 1.00 90.56 278 ILE A CA 1
ATOM 2107 C C . ILE A 1 278 ? -13.337 -8.508 15.262 1.00 90.56 278 ILE A C 1
ATOM 2109 O O . ILE A 1 278 ? -12.345 -9.086 15.675 1.00 90.56 278 ILE A O 1
ATOM 2113 N N . LEU A 1 279 ? -13.253 -7.331 14.634 1.00 90.50 279 LEU A N 1
ATOM 2114 C CA . LEU A 1 279 ? -11.964 -6.703 14.346 1.00 90.50 279 LEU A CA 1
ATOM 2115 C C . LEU A 1 279 ? -11.195 -6.296 15.616 1.00 90.50 279 LEU A C 1
ATOM 2117 O O . LEU A 1 279 ? -9.976 -6.192 15.540 1.00 90.50 279 LEU A O 1
ATOM 2121 N N . ASP A 1 280 ? -11.868 -6.137 16.767 1.00 89.88 280 ASP A N 1
ATOM 2122 C CA . ASP A 1 280 ? -11.218 -5.895 18.069 1.00 89.88 280 ASP A CA 1
ATOM 2123 C C . ASP A 1 280 ? -10.507 -7.140 18.624 1.00 89.88 280 ASP A C 1
ATOM 2125 O O . ASP A 1 280 ? -9.655 -7.024 19.504 1.00 89.88 280 ASP A O 1
ATOM 2129 N N . ASP A 1 281 ? -10.859 -8.326 18.120 1.00 87.69 281 ASP A N 1
ATOM 2130 C CA . ASP A 1 281 ? -10.337 -9.611 18.588 1.00 87.69 281 ASP A CA 1
ATOM 2131 C C . ASP A 1 281 ? -9.090 -10.068 17.803 1.00 87.69 281 ASP A C 1
ATOM 2133 O O . ASP A 1 281 ? -8.610 -11.182 18.020 1.00 87.69 281 ASP A O 1
ATOM 2137 N N . ALA A 1 282 ? -8.577 -9.261 16.869 1.00 86.44 282 ALA A N 1
ATOM 2138 C CA . ALA A 1 282 ? -7.389 -9.602 16.087 1.00 86.44 282 ALA A CA 1
ATOM 2139 C C . ALA A 1 282 ? -6.129 -9.593 16.967 1.00 86.44 282 ALA A C 1
ATOM 2141 O O . ALA A 1 282 ? -5.908 -8.658 17.739 1.00 86.44 282 ALA A O 1
ATOM 2142 N N . THR A 1 283 ? -5.313 -10.651 16.876 1.00 82.75 283 THR A N 1
ATOM 2143 C CA . THR A 1 283 ? -4.105 -10.786 17.715 1.00 82.75 283 THR A CA 1
ATOM 2144 C C . THR A 1 283 ? -2.847 -11.222 16.975 1.00 82.75 283 THR A C 1
ATOM 2146 O O . THR A 1 283 ? -1.773 -11.253 17.575 1.00 82.75 283 THR A O 1
ATOM 2149 N N . SER A 1 284 ? -2.950 -11.629 15.711 1.00 82.25 284 SER A N 1
ATOM 2150 C CA . SER A 1 284 ? -1.794 -12.021 14.899 1.00 82.25 284 SER A CA 1
ATOM 2151 C C . SER A 1 284 ? -1.935 -11.611 13.439 1.00 82.25 284 SER A C 1
ATOM 2153 O O . SER A 1 284 ? -1.011 -11.040 12.885 1.00 82.25 284 SER A O 1
ATOM 2155 N N . SER A 1 285 ? -3.068 -11.890 12.791 1.00 88.06 285 SER A N 1
ATOM 2156 C CA . SER A 1 285 ? -3.264 -11.566 11.376 1.00 88.06 285 SER A CA 1
ATOM 2157 C C . SER A 1 285 ? -4.721 -11.318 11.017 1.00 88.06 285 SER A C 1
ATOM 2159 O O . SER A 1 285 ? -5.640 -11.949 11.547 1.00 88.06 285 SER A O 1
ATOM 2161 N N . VAL A 1 286 ? -4.928 -10.439 10.042 1.00 92.94 286 VAL A N 1
ATOM 2162 C CA . VAL A 1 286 ? -6.222 -10.160 9.425 1.00 92.94 286 VAL A CA 1
ATOM 2163 C C . VAL A 1 286 ? -6.144 -10.474 7.942 1.00 92.94 286 VAL A C 1
ATOM 2165 O O . VAL A 1 286 ? -5.263 -10.006 7.229 1.00 92.94 286 VAL A O 1
ATOM 2168 N N . HIS A 1 287 ? -7.104 -11.253 7.455 1.00 94.75 287 HIS A N 1
ATOM 2169 C CA . HIS A 1 287 ? -7.339 -11.424 6.029 1.00 94.75 287 HIS A CA 1
ATOM 2170 C C . HIS A 1 287 ? -8.679 -10.814 5.651 1.00 94.75 287 HIS A C 1
ATOM 2172 O O . HIS A 1 287 ? -9.688 -11.092 6.303 1.00 94.75 287 HIS A O 1
ATOM 2178 N N . VAL A 1 288 ? -8.706 -10.082 4.542 1.00 96.12 288 VAL A N 1
ATOM 2179 C CA . VAL A 1 288 ? -9.919 -9.471 3.996 1.00 96.12 288 VAL A CA 1
ATOM 2180 C C . VAL A 1 288 ? -10.226 -10.069 2.632 1.00 96.12 288 VAL A C 1
ATOM 2182 O O . VAL A 1 288 ? -9.333 -10.323 1.818 1.00 96.12 288 VAL A O 1
ATOM 2185 N N . ARG A 1 289 ? -11.512 -10.311 2.373 1.00 96.06 289 ARG A N 1
ATOM 2186 C CA . ARG A 1 289 ? -11.987 -10.616 1.026 1.00 96.06 289 ARG A CA 1
ATOM 2187 C C . ARG A 1 289 ? -13.339 -9.984 0.743 1.00 96.06 289 ARG A C 1
ATOM 2189 O O . ARG A 1 289 ? -14.197 -9.901 1.623 1.00 96.06 289 ARG A O 1
ATOM 2196 N N . TYR A 1 290 ? -13.533 -9.659 -0.523 1.00 96.94 290 TYR A N 1
ATOM 2197 C CA . TYR A 1 290 ? -14.821 -9.351 -1.114 1.00 96.94 290 TYR A CA 1
ATOM 2198 C C . TYR A 1 290 ? -15.298 -10.550 -1.915 1.00 96.94 290 TYR A C 1
ATOM 2200 O O . TYR A 1 290 ? -14.507 -11.272 -2.530 1.00 96.94 290 TYR A O 1
ATOM 2208 N N . PHE A 1 291 ? -16.599 -10.792 -1.881 1.00 93.69 291 PHE A N 1
ATOM 2209 C CA . PHE A 1 291 ? -17.170 -11.979 -2.482 1.00 93.69 291 PHE A CA 1
ATOM 2210 C C . PHE A 1 291 ? -18.522 -11.690 -3.111 1.00 93.69 291 PHE A C 1
ATOM 2212 O O . PHE A 1 291 ? -19.442 -11.264 -2.419 1.00 93.69 291 PHE A O 1
ATOM 2219 N N . CYS A 1 292 ? -18.635 -11.979 -4.403 1.00 90.50 292 CYS A N 1
ATOM 2220 C CA . CYS A 1 292 ? -19.886 -11.920 -5.149 1.00 90.50 292 CYS A CA 1
ATOM 2221 C C . CYS A 1 292 ? -20.330 -13.345 -5.479 1.00 90.50 292 CYS A C 1
ATOM 2223 O O . CYS A 1 292 ? -19.545 -14.145 -6.002 1.00 90.50 292 CYS A O 1
ATOM 2225 N N . GLN A 1 293 ? -21.586 -13.669 -5.177 1.00 76.94 293 GLN A N 1
ATOM 2226 C CA . GLN A 1 293 ? -22.212 -14.925 -5.584 1.00 76.94 293 GLN A CA 1
ATOM 2227 C C . GLN A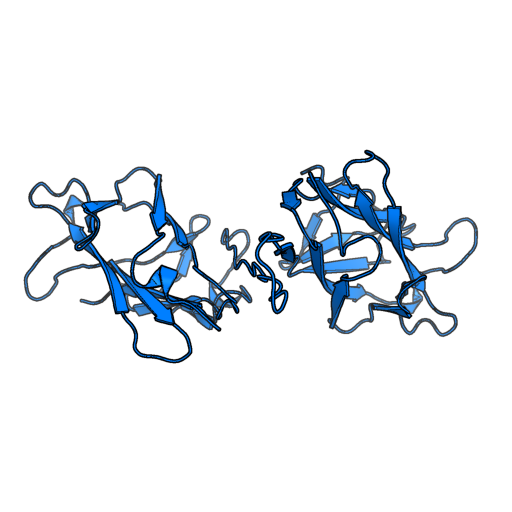 1 293 ? -23.625 -14.704 -6.101 1.00 76.94 293 GLN A C 1
ATOM 2229 O O . GLN A 1 293 ? -24.420 -14.022 -5.453 1.00 76.94 293 GLN A O 1
ATOM 2234 N N . ARG A 1 294 ? -23.932 -15.397 -7.199 1.00 67.25 294 ARG A N 1
ATOM 2235 C CA . ARG A 1 294 ? -25.284 -15.660 -7.696 1.00 67.25 294 ARG A CA 1
ATOM 2236 C C . ARG A 1 294 ? -25.736 -17.087 -7.431 1.00 67.25 294 ARG A C 1
ATOM 2238 O O . ARG A 1 294 ? -24.901 -18.015 -7.556 1.00 67.25 294 ARG A O 1
#

Foldseek 3Di:
DDQQQWDQDLQWTKDAQVRFFKDKDDKDAAAFFKKKKWKKAKAPLVPADCDDPQHWWKWKWKDAPVRDIDTPFIFGADPVSAFGATPHPRDTHGNDIDMDMDTDDVRGGGHTIMIIMMGTNGNGRRTMMTIGDMWMWHFHDDPDDDDDPGWTDTDDDDQLPPDQAPVSDPQWPDQQQWGRPPRDIDADPRRFWKTKTDKDWTQFFDKDKDKAADPPLVPAACDDPRHKWKWKWKDAPPHDIDTPFIWGADPVSAWTATPNPRDTHGNDIDMDMDTDDVSRVHGTIMIIMMGIDD